Protein AF-A0A382LVB9-F1 (afdb_monomer_lite)

Secondary structure (DSSP, 8-state):
-HHHHHHHHT-SEEEETTGGGG-TT--TT-HHHHHHHHHHHHHHHHHTT-EEEE--PPP---SS-HHHHHHHHHHHHHHSSEEEEEEE-SS-TTEEEEEEEEESSS----EEEEEEEEEEEETTEEEEEEEEEEEEE---HHHHHHTT-HHHHHHHHHHHHHHHHHHHSS-EEHHHHHHHHHHTT--HHHHHHHHHHTT-EEEE-STTSPEEEEPPP-------------------------TTHHHHHHHHHHHHH-TT---HHHHHHHHT--GGG------S--

Structure (mmCIF, N/CA/C/O backbone):
data_AF-A0A382LVB9-F1
#
_entry.id   AF-A0A382LVB9-F1
#
loop_
_atom_site.group_PDB
_atom_site.id
_atom_site.type_symbol
_atom_site.label_atom_id
_atom_site.label_alt_id
_atom_site.label_comp_id
_atom_site.label_asym_id
_atom_site.label_entity_id
_atom_site.label_seq_id
_atom_site.pdbx_PDB_ins_code
_atom_site.Cartn_x
_atom_site.Cartn_y
_atom_site.Cartn_z
_atom_site.occupancy
_atom_site.B_iso_or_equiv
_atom_site.auth_seq_id
_atom_site.auth_comp_id
_atom_site.auth_asym_id
_atom_site.auth_atom_id
_atom_site.pdbx_PDB_model_num
ATOM 1 N N . GLN A 1 1 ? -26.925 -4.183 18.652 1.00 52.56 1 GLN A N 1
ATOM 2 C CA . GLN A 1 1 ? -25.989 -5.250 19.057 1.00 52.56 1 GLN A CA 1
ATOM 3 C C . GLN A 1 1 ? -24.538 -4.879 18.773 1.00 52.56 1 GLN A C 1
ATOM 5 O O . GLN A 1 1 ? -23.973 -4.237 19.644 1.00 52.56 1 GLN A O 1
ATOM 10 N N . ASP A 1 2 ? -23.929 -5.151 17.614 1.00 59.34 2 ASP A N 1
ATOM 11 C CA . ASP A 1 2 ? -22.460 -4.970 17.467 1.00 59.34 2 ASP A CA 1
ATOM 12 C C . ASP A 1 2 ? -21.977 -3.519 17.675 1.00 59.34 2 ASP A C 1
ATOM 14 O O . ASP A 1 2 ? -20.983 -3.271 18.355 1.00 59.34 2 ASP A O 1
ATOM 18 N N . LEU A 1 3 ? -22.745 -2.535 17.187 1.00 57.50 3 LEU A N 1
ATOM 19 C CA . LEU A 1 3 ? -22.480 -1.105 17.421 1.00 57.50 3 LEU A CA 1
ATOM 20 C C . LEU A 1 3 ? -22.631 -0.666 18.891 1.00 57.50 3 LEU A C 1
ATOM 22 O O . LEU A 1 3 ? -22.093 0.369 19.276 1.00 57.50 3 LEU A O 1
ATOM 26 N N . GLU A 1 4 ? -23.365 -1.420 19.709 1.00 58.66 4 GLU A N 1
ATOM 27 C CA . GLU A 1 4 ? -23.475 -1.168 21.153 1.00 58.66 4 GLU A CA 1
ATOM 28 C C . GLU A 1 4 ? -22.288 -1.795 21.890 1.00 58.66 4 GLU A C 1
ATOM 30 O O . GLU A 1 4 ? -21.703 -1.143 22.749 1.00 58.66 4 GLU A O 1
ATOM 35 N N . LEU A 1 5 ? -21.838 -2.981 21.463 1.00 64.12 5 LEU A N 1
ATOM 36 C CA . LEU A 1 5 ? -20.620 -3.620 21.973 1.00 64.12 5 LEU A CA 1
ATOM 37 C C . LEU A 1 5 ? -19.386 -2.710 21.813 1.00 64.12 5 LEU A C 1
ATOM 39 O O . LEU A 1 5 ? -18.567 -2.582 22.725 1.00 64.12 5 LEU A O 1
ATOM 43 N N . LEU A 1 6 ? -19.278 -2.015 20.675 1.00 64.81 6 LEU A N 1
ATOM 44 C CA . LEU A 1 6 ? -18.205 -1.047 20.416 1.00 64.81 6 LEU A CA 1
ATOM 45 C C . LEU A 1 6 ? -18.239 0.175 21.351 1.00 64.81 6 LEU A C 1
ATOM 47 O O . LEU A 1 6 ? -17.178 0.719 21.662 1.00 64.81 6 LEU A O 1
ATOM 51 N N . ARG A 1 7 ? -19.419 0.600 21.833 1.00 65.44 7 ARG A N 1
ATOM 52 C CA . ARG A 1 7 ? -19.529 1.727 22.779 1.00 65.44 7 ARG A CA 1
ATOM 53 C C . ARG A 1 7 ? -18.930 1.394 24.137 1.00 65.44 7 ARG A C 1
ATOM 55 O O . ARG A 1 7 ? -18.168 2.199 24.669 1.00 65.44 7 ARG A O 1
ATOM 62 N N . ASP A 1 8 ? -19.216 0.204 24.650 1.00 72.19 8 ASP A N 1
ATOM 63 C CA . ASP A 1 8 ? -18.688 -0.250 25.940 1.00 72.19 8 ASP A CA 1
ATOM 64 C C . ASP A 1 8 ? -17.184 -0.570 25.860 1.00 72.19 8 ASP A C 1
ATOM 66 O O . ASP A 1 8 ? -16.455 -0.396 26.836 1.00 72.19 8 ASP A O 1
ATOM 70 N N . THR A 1 9 ? -16.699 -0.954 24.673 1.00 76.25 9 THR A N 1
ATOM 71 C CA . THR A 1 9 ? -15.283 -1.276 24.416 1.00 76.25 9 THR A CA 1
ATOM 72 C C . THR A 1 9 ? -14.363 -0.043 24.438 1.00 76.25 9 THR A C 1
ATOM 74 O O . THR A 1 9 ? -13.168 -0.187 24.688 1.00 76.25 9 THR A O 1
ATOM 77 N N . LYS A 1 10 ? -14.883 1.173 24.187 1.00 79.56 10 LYS A N 1
ATOM 78 C CA . LYS A 1 10 ? -14.094 2.426 24.069 1.00 79.56 10 LYS A CA 1
ATOM 79 C C . LYS A 1 10 ? -12.892 2.321 23.107 1.00 79.56 10 LYS A C 1
ATOM 81 O O . LYS A 1 10 ? -11.824 2.870 23.371 1.00 79.56 10 LYS A O 1
ATOM 86 N N . ALA A 1 11 ? -13.054 1.592 22.003 1.00 84.88 11 ALA A N 1
ATOM 87 C CA . ALA A 1 11 ? -11.978 1.358 21.043 1.00 84.88 11 ALA A CA 1
ATOM 88 C C . ALA A 1 11 ? -11.561 2.652 20.317 1.00 84.88 11 ALA A C 1
ATOM 90 O O . ALA A 1 11 ? -12.410 3.395 19.832 1.00 84.88 11 ALA A O 1
ATOM 91 N N . SER A 1 12 ? -10.251 2.890 20.194 1.00 90.38 12 SER A N 1
ATOM 92 C CA . SER A 1 12 ? -9.688 4.028 19.439 1.00 90.38 12 SER A CA 1
ATOM 93 C C . SER A 1 12 ? -9.298 3.675 17.996 1.00 90.38 12 SER A C 1
ATOM 95 O O . SER A 1 12 ? -9.011 4.570 17.200 1.00 90.38 12 SER A O 1
ATOM 97 N N . LEU A 1 13 ? -9.303 2.385 17.643 1.00 92.06 13 LEU A N 1
ATOM 98 C CA . LEU A 1 13 ? -8.989 1.868 16.311 1.00 92.06 13 LEU A CA 1
ATOM 99 C C . LEU A 1 13 ? -9.904 0.684 15.962 1.00 92.06 13 LEU A C 1
ATOM 101 O O . LEU A 1 13 ? -10.032 -0.253 16.748 1.00 92.06 13 LEU A O 1
ATOM 105 N N . LEU A 1 14 ? -10.466 0.703 14.754 1.00 90.12 14 LEU A N 1
ATOM 106 C CA . LEU A 1 14 ? -11.127 -0.426 14.103 1.00 90.12 14 LEU A CA 1
ATOM 107 C C . LEU A 1 14 ? -10.324 -0.832 12.862 1.00 90.12 14 LEU A C 1
ATOM 109 O O . LEU A 1 14 ? -10.079 -0.007 11.980 1.00 90.12 14 LEU A O 1
ATOM 113 N N . LEU A 1 15 ? -9.951 -2.109 12.790 1.00 90.88 15 LEU A N 1
ATOM 114 C CA . LEU A 1 15 ? -9.295 -2.724 11.636 1.00 90.88 15 LEU A CA 1
ATOM 115 C C . LEU A 1 15 ? -10.304 -3.582 10.867 1.00 90.88 15 LEU A C 1
ATOM 117 O O . LEU A 1 15 ? -11.005 -4.395 11.467 1.00 90.88 15 LEU A O 1
ATOM 121 N N . VAL A 1 16 ? -10.365 -3.409 9.546 1.00 85.38 16 VAL A N 1
ATOM 122 C CA . VAL A 1 16 ? -11.189 -4.226 8.641 1.00 85.38 16 VAL A CA 1
ATOM 123 C C . VAL A 1 16 ? -10.276 -4.867 7.601 1.00 85.38 16 VAL A C 1
ATOM 125 O O . VAL A 1 16 ? -9.790 -4.178 6.702 1.00 85.38 16 VAL A O 1
ATOM 128 N N . ASP A 1 17 ? -10.037 -6.173 7.725 1.00 83.50 17 ASP A N 1
ATOM 129 C CA . ASP A 1 17 ? -9.108 -6.917 6.870 1.00 83.50 17 ASP A CA 1
ATOM 130 C C . ASP A 1 17 ? -9.697 -8.272 6.414 1.00 83.50 17 ASP A C 1
ATOM 132 O O . ASP A 1 17 ? -10.015 -9.102 7.270 1.00 83.50 17 ASP A O 1
ATOM 136 N N . PRO A 1 18 ? -9.866 -8.522 5.098 1.00 76.56 18 PRO A N 1
ATOM 137 C CA . PRO A 1 18 ? -9.834 -7.555 4.003 1.00 76.56 18 PRO A CA 1
ATOM 138 C C . PRO A 1 18 ? -11.209 -6.891 3.824 1.00 76.56 18 PRO A C 1
ATOM 140 O O . PRO A 1 18 ? -12.250 -7.549 3.840 1.00 76.56 18 PRO A O 1
ATOM 143 N N . LEU A 1 19 ? -11.233 -5.585 3.550 1.00 77.31 19 LEU A N 1
ATOM 144 C CA . LEU A 1 19 ? -12.445 -4.811 3.248 1.00 77.31 19 LEU A CA 1
ATOM 145 C C . LEU A 1 19 ? -13.288 -5.443 2.128 1.00 77.31 19 LEU A C 1
ATOM 147 O O . LEU A 1 19 ? -14.518 -5.403 2.166 1.00 77.31 19 LEU A O 1
ATOM 151 N N . THR A 1 20 ? -12.623 -6.056 1.147 1.00 69.75 20 THR A N 1
ATOM 152 C CA . THR A 1 20 ? -13.255 -6.694 -0.012 1.00 69.75 20 THR A CA 1
ATOM 153 C C . THR A 1 20 ? -14.139 -7.887 0.351 1.00 69.75 20 THR A C 1
ATOM 155 O O . THR A 1 20 ? -15.110 -8.137 -0.362 1.00 69.75 20 THR A O 1
ATOM 158 N N . ALA A 1 21 ? -13.892 -8.569 1.478 1.00 70.88 21 ALA A N 1
ATOM 159 C CA . ALA A 1 21 ? -14.750 -9.658 1.957 1.00 70.88 21 ALA A CA 1
ATOM 160 C C . ALA A 1 21 ? -16.161 -9.183 2.358 1.00 70.88 21 ALA A C 1
ATOM 162 O O . ALA A 1 21 ? -17.097 -9.980 2.384 1.00 70.88 21 ALA A O 1
ATOM 163 N N . TYR A 1 22 ? -16.330 -7.885 2.630 1.00 74.44 22 TYR A N 1
ATOM 164 C CA . TYR A 1 22 ? -17.568 -7.296 3.145 1.00 74.44 22 TYR A CA 1
ATOM 165 C C . TYR A 1 22 ? -18.356 -6.496 2.096 1.00 74.44 22 TYR A C 1
ATOM 167 O O . TYR A 1 22 ? -19.407 -5.945 2.416 1.00 74.44 22 TYR A O 1
ATOM 175 N N . LEU A 1 23 ? -17.896 -6.446 0.838 1.00 67.88 23 LEU A N 1
ATOM 176 C CA . LEU A 1 23 ? -18.522 -5.633 -0.217 1.00 67.88 23 LEU A CA 1
ATOM 177 C C . LEU A 1 23 ? -19.890 -6.144 -0.696 1.00 67.88 23 LEU A C 1
ATOM 179 O O . LEU A 1 23 ? -20.588 -5.415 -1.389 1.00 67.88 23 LEU A O 1
ATOM 183 N N . GLY A 1 24 ? -20.300 -7.374 -0.369 1.00 59.94 24 GLY A N 1
ATOM 184 C CA . GLY A 1 24 ? -21.688 -7.827 -0.562 1.00 59.94 24 GLY A CA 1
ATOM 185 C C . GLY A 1 24 ? -22.240 -7.753 -1.998 1.00 59.94 24 GLY A C 1
ATOM 186 O O . GLY A 1 24 ? -23.449 -7.637 -2.173 1.00 59.94 24 GLY A O 1
ATOM 187 N N . GLY A 1 25 ? -21.377 -7.795 -3.021 1.00 59.97 25 GLY A N 1
ATOM 188 C CA . GLY A 1 25 ? -21.766 -7.647 -4.433 1.00 59.97 25 GLY A CA 1
ATOM 189 C C . GLY A 1 25 ? -21.766 -6.207 -4.968 1.00 59.97 25 GLY A C 1
ATOM 190 O O . GLY A 1 25 ? -22.201 -5.988 -6.097 1.00 59.97 25 GLY A O 1
ATOM 191 N N . ILE A 1 26 ? -21.275 -5.234 -4.194 1.00 62.84 26 ILE A N 1
ATOM 192 C CA . ILE A 1 26 ? -21.044 -3.856 -4.648 1.00 62.84 26 ILE A CA 1
ATOM 193 C C . ILE A 1 26 ? -19.983 -3.815 -5.752 1.00 62.84 26 ILE A C 1
ATOM 195 O O . ILE A 1 26 ? -18.928 -4.442 -5.658 1.00 62.84 26 ILE A O 1
ATOM 199 N N . ASP A 1 27 ? -20.254 -3.012 -6.780 1.00 61.53 27 ASP A N 1
ATOM 200 C CA . ASP A 1 27 ? -19.317 -2.717 -7.855 1.00 61.53 27 ASP A CA 1
ATOM 201 C C . ASP A 1 27 ? -18.234 -1.741 -7.365 1.00 61.53 27 ASP A C 1
ATOM 203 O O . ASP A 1 27 ? -18.455 -0.533 -7.243 1.00 61.53 27 ASP A O 1
ATOM 207 N N . SER A 1 28 ? -17.037 -2.271 -7.104 1.00 58.12 28 SER A N 1
ATOM 208 C CA . SER A 1 28 ? -15.859 -1.515 -6.660 1.00 58.12 28 SER A CA 1
ATOM 209 C C . SER A 1 28 ? -15.425 -0.401 -7.620 1.00 58.12 28 SER A C 1
ATOM 211 O O . SER A 1 28 ? -14.713 0.512 -7.207 1.00 58.12 28 SER A O 1
ATOM 213 N N . HIS A 1 29 ? -15.859 -0.436 -8.884 1.00 60.03 29 HIS A N 1
ATOM 214 C CA . HIS A 1 29 ? -15.534 0.581 -9.885 1.00 60.03 29 HIS A CA 1
ATOM 215 C C . HIS A 1 29 ? -16.511 1.771 -9.855 1.00 60.03 29 HIS A C 1
ATOM 217 O O . HIS A 1 29 ? -16.240 2.817 -10.452 1.00 60.03 29 HIS A O 1
ATOM 223 N N . LYS A 1 30 ? -17.643 1.663 -9.143 1.00 65.19 30 LYS A N 1
ATOM 224 C CA . LYS A 1 30 ? -18.634 2.739 -9.024 1.00 65.19 30 LYS A CA 1
ATOM 225 C C . LYS A 1 30 ? -18.383 3.597 -7.787 1.00 65.19 30 LYS A C 1
ATOM 227 O O . LYS A 1 30 ? -18.740 3.250 -6.665 1.00 65.19 30 LYS A O 1
ATOM 232 N N . ASN A 1 31 ? -17.864 4.804 -8.024 1.00 67.44 31 ASN A N 1
ATOM 233 C CA . ASN A 1 31 ? -17.644 5.842 -7.005 1.00 67.44 31 ASN A CA 1
ATOM 234 C C . ASN A 1 31 ? -18.851 6.097 -6.080 1.00 67.44 31 ASN A C 1
ATOM 236 O O . ASN A 1 31 ? -18.660 6.436 -4.915 1.00 67.44 31 ASN A O 1
ATOM 240 N N . ALA A 1 32 ? -20.082 5.992 -6.593 1.00 72.75 32 ALA A N 1
ATOM 241 C CA . ALA A 1 32 ? -21.296 6.186 -5.799 1.00 72.75 32 ALA A CA 1
ATOM 242 C C . ALA A 1 32 ? -21.507 5.039 -4.799 1.00 72.75 32 ALA A C 1
ATOM 244 O O . ALA A 1 32 ? -21.672 5.294 -3.607 1.00 72.75 32 ALA A O 1
ATOM 245 N N . ASP A 1 33 ? -21.423 3.795 -5.269 1.00 75.25 33 ASP A N 1
ATOM 246 C CA . ASP A 1 33 ? -21.688 2.593 -4.478 1.00 75.25 33 ASP A CA 1
ATOM 247 C C . ASP A 1 33 ? -20.607 2.401 -3.400 1.00 75.25 33 ASP A C 1
ATOM 249 O O . ASP A 1 33 ? -20.919 2.154 -2.236 1.00 75.25 33 ASP A O 1
ATOM 253 N N . VAL A 1 34 ? -19.336 2.645 -3.743 1.00 76.19 34 VAL A N 1
ATOM 254 C CA . VAL A 1 34 ? -18.218 2.631 -2.781 1.00 76.19 34 VAL A CA 1
ATOM 255 C C . VAL A 1 34 ? -18.360 3.724 -1.716 1.00 76.19 34 VAL A C 1
ATOM 257 O O . VAL A 1 34 ? -18.092 3.481 -0.540 1.00 76.19 34 VAL A O 1
ATOM 260 N N . ARG A 1 35 ? -18.832 4.927 -2.076 1.00 79.75 35 ARG A N 1
ATOM 261 C CA . ARG A 1 35 ? -19.125 5.976 -1.081 1.00 79.75 35 ARG A CA 1
ATOM 262 C C . ARG A 1 35 ? -20.306 5.606 -0.190 1.00 79.75 35 ARG A C 1
ATOM 264 O O . ARG A 1 35 ? -20.227 5.849 1.009 1.00 79.75 35 ARG A O 1
ATOM 271 N N . ALA A 1 36 ? -21.362 5.011 -0.742 1.00 84.19 36 ALA A N 1
ATOM 272 C CA . ALA A 1 36 ? -22.504 4.535 0.036 1.00 84.19 36 ALA A CA 1
ATOM 273 C C . ALA A 1 36 ? -22.094 3.433 1.031 1.00 84.19 36 ALA A C 1
ATOM 275 O O . ALA A 1 36 ? -22.538 3.449 2.175 1.00 84.19 36 ALA A O 1
ATOM 276 N N . PHE A 1 37 ? -21.189 2.538 0.628 1.00 84.62 37 PHE A N 1
ATOM 277 C CA . PHE A 1 37 ? -20.611 1.502 1.486 1.00 84.62 37 PHE A CA 1
ATOM 278 C C . PHE A 1 37 ? -19.736 2.061 2.617 1.00 84.62 37 PHE A C 1
ATOM 280 O O . PHE A 1 37 ? -19.837 1.624 3.761 1.00 84.62 37 PHE A O 1
ATOM 287 N N . LEU A 1 38 ? -18.886 3.049 2.318 1.00 85.94 38 LEU A N 1
ATOM 288 C CA . LEU A 1 38 ? -17.966 3.636 3.298 1.00 85.94 38 LEU A CA 1
ATOM 289 C C . LEU A 1 38 ? -18.614 4.698 4.203 1.00 85.94 38 LEU A C 1
ATOM 291 O O . LEU A 1 38 ? -18.078 4.984 5.275 1.00 85.94 38 LEU A O 1
ATOM 295 N N . ALA A 1 39 ? -19.749 5.287 3.814 1.00 88.31 39 ALA A N 1
ATOM 296 C CA . ALA A 1 39 ? -20.405 6.343 4.587 1.00 88.31 39 ALA A CA 1
ATOM 297 C C . ALA A 1 39 ? -20.788 5.909 6.023 1.00 88.31 39 ALA A C 1
ATOM 299 O O . ALA A 1 39 ? -20.405 6.627 6.950 1.00 88.31 39 ALA A O 1
ATOM 300 N N . PRO A 1 40 ? -21.409 4.733 6.269 1.00 88.44 40 PRO A N 1
ATOM 301 C CA . PRO A 1 40 ? -21.665 4.242 7.627 1.00 88.44 40 PRO A CA 1
ATOM 302 C C . PRO A 1 40 ? -20.399 4.095 8.484 1.00 88.44 40 PRO A C 1
ATOM 304 O O . PRO A 1 40 ? -20.417 4.441 9.665 1.00 88.44 40 PRO A O 1
ATOM 307 N N . LEU A 1 41 ? -19.284 3.637 7.897 1.00 88.06 41 LEU A N 1
ATOM 308 C CA . LEU A 1 41 ? -17.997 3.528 8.596 1.00 88.06 41 LEU A CA 1
ATOM 309 C C . LEU A 1 41 ? -17.420 4.911 8.933 1.00 88.06 41 LEU A C 1
ATOM 311 O O . LEU A 1 41 ? -16.898 5.112 10.027 1.00 88.06 41 LEU A O 1
ATOM 315 N N . SER A 1 42 ? -17.556 5.884 8.027 1.00 89.06 42 SER A N 1
ATOM 316 C CA . SER A 1 42 ? -17.120 7.265 8.260 1.00 89.06 42 SER A CA 1
ATOM 317 C C . SER A 1 42 ? -17.969 7.983 9.314 1.00 89.06 42 SER A C 1
ATOM 319 O O . SER A 1 42 ? -17.432 8.749 10.117 1.00 89.06 42 SER A O 1
ATOM 321 N N . GLU A 1 43 ? -19.278 7.725 9.356 1.00 89.75 43 GLU A N 1
ATOM 322 C CA . GLU A 1 43 ? -20.154 8.205 10.427 1.00 89.75 43 GLU A CA 1
ATOM 323 C C . GLU A 1 43 ? -19.816 7.567 11.777 1.00 89.75 43 GLU A C 1
ATOM 325 O O . GLU A 1 43 ? -19.821 8.261 12.793 1.00 89.75 43 GLU A O 1
ATOM 330 N N . LEU A 1 44 ? -19.520 6.263 11.802 1.00 87.19 44 LEU A N 1
ATOM 331 C CA . LEU A 1 44 ? -19.115 5.555 13.016 1.00 87.19 44 LEU A CA 1
ATOM 332 C C . LEU A 1 44 ? -17.797 6.113 13.565 1.00 87.19 44 LEU A C 1
ATOM 334 O O . LEU A 1 44 ? -17.734 6.453 14.744 1.00 87.19 44 LEU A O 1
ATOM 338 N N . ALA A 1 45 ? -16.788 6.276 12.703 1.00 89.56 45 ALA A N 1
ATOM 339 C CA . ALA A 1 45 ? -15.498 6.876 13.041 1.00 89.56 45 ALA A CA 1
ATOM 340 C C . ALA A 1 45 ? -15.657 8.254 13.706 1.00 89.56 45 ALA A C 1
ATOM 342 O O . ALA A 1 45 ? -15.076 8.511 14.757 1.00 89.56 45 ALA A O 1
ATOM 343 N N . GLN A 1 46 ? -16.503 9.117 13.130 1.00 89.75 46 GLN A N 1
ATOM 344 C CA . GLN A 1 46 ? -16.788 10.451 13.671 1.00 89.75 46 GLN A CA 1
ATOM 345 C C . GLN A 1 46 ? -17.546 10.406 15.003 1.00 89.75 46 GLN A C 1
ATOM 347 O O . GLN A 1 46 ? -17.188 11.123 15.928 1.00 89.75 46 GLN A O 1
ATOM 352 N N . LYS A 1 47 ? -18.583 9.564 15.123 1.00 88.44 47 LYS A N 1
ATOM 353 C CA . LYS A 1 47 ? -19.410 9.458 16.343 1.00 88.44 47 LYS A CA 1
ATOM 354 C C . LYS A 1 47 ? -18.670 8.833 17.530 1.00 88.44 47 LYS A C 1
ATOM 356 O O . LYS A 1 47 ? -19.110 9.019 18.660 1.00 88.44 47 LYS A O 1
ATOM 361 N N . MET A 1 48 ? -17.609 8.070 17.268 1.00 87.31 48 MET A N 1
ATOM 362 C CA . MET A 1 48 ? -16.829 7.334 18.269 1.00 87.31 48 MET A CA 1
ATOM 363 C C . MET A 1 48 ? -15.415 7.896 18.482 1.00 87.31 48 MET A C 1
ATOM 365 O O . MET A 1 48 ? -14.665 7.314 19.257 1.00 87.31 48 MET A O 1
ATOM 369 N N . GLU A 1 49 ? -15.040 8.979 17.787 1.00 90.19 49 GLU A N 1
ATOM 370 C CA . GLU A 1 49 ? -13.677 9.551 17.785 1.00 90.19 49 GLU A CA 1
ATOM 371 C C . GLU A 1 49 ? -12.581 8.495 17.507 1.00 90.19 49 GLU A C 1
ATOM 373 O O . GLU A 1 49 ? -11.497 8.498 18.087 1.00 90.19 49 GLU A O 1
ATOM 378 N N . MET A 1 50 ? -12.885 7.565 16.595 1.00 90.12 50 MET A N 1
ATOM 379 C CA . MET A 1 50 ? -12.119 6.342 16.344 1.00 90.12 50 MET A CA 1
ATOM 380 C C . MET A 1 50 ? -11.499 6.342 14.942 1.00 90.12 50 MET A C 1
ATOM 382 O O . MET A 1 50 ? -12.161 6.669 13.954 1.00 90.12 50 MET A O 1
ATOM 386 N N . ALA A 1 51 ? -10.248 5.893 14.830 1.00 92.88 51 ALA A N 1
ATOM 387 C CA . ALA A 1 51 ? -9.635 5.605 13.537 1.00 92.88 51 ALA A CA 1
ATOM 388 C C . ALA A 1 51 ? -10.235 4.326 12.927 1.00 92.88 51 ALA A C 1
ATOM 390 O O . ALA A 1 51 ? -10.369 3.312 13.606 1.00 92.88 51 ALA A O 1
ATOM 391 N N . VAL A 1 52 ? -10.558 4.347 11.632 1.00 92.12 52 VAL A N 1
ATOM 392 C CA . VAL A 1 52 ? -10.960 3.148 10.878 1.00 92.12 52 VAL A CA 1
ATOM 393 C C . VAL A 1 52 ? -9.927 2.913 9.786 1.00 92.12 52 VAL A C 1
ATOM 395 O O . VAL A 1 52 ? -9.725 3.774 8.928 1.00 92.12 52 VAL A O 1
ATOM 398 N N . VAL A 1 53 ? -9.266 1.760 9.834 1.00 92.69 53 VAL A N 1
ATOM 399 C CA . VAL A 1 53 ? -8.233 1.349 8.881 1.00 92.69 53 VAL A CA 1
ATOM 400 C C . VAL A 1 53 ? -8.717 0.104 8.152 1.00 92.69 53 VAL A C 1
ATOM 402 O O . VAL A 1 53 ? -9.039 -0.912 8.764 1.00 92.69 53 VAL A O 1
ATOM 405 N N . CYS A 1 54 ? -8.768 0.196 6.827 1.00 87.50 54 CYS A N 1
ATOM 406 C CA . CYS A 1 54 ? -9.242 -0.872 5.961 1.00 87.50 54 CYS A CA 1
ATOM 407 C C . CYS A 1 54 ? -8.081 -1.412 5.127 1.00 87.50 54 CYS A C 1
ATOM 409 O O . CYS A 1 54 ? -7.452 -0.655 4.386 1.00 87.50 54 CYS A O 1
ATOM 411 N N . VAL A 1 55 ? -7.831 -2.715 5.206 1.00 84.31 55 VAL A N 1
ATOM 412 C CA . VAL A 1 55 ? -6.889 -3.412 4.328 1.00 84.31 55 VAL A CA 1
ATOM 413 C C . VAL A 1 55 ? -7.648 -3.859 3.083 1.00 84.31 55 VAL A C 1
ATOM 415 O O . VAL A 1 55 ? -8.742 -4.409 3.177 1.00 84.31 55 VAL A O 1
ATOM 418 N N . SER A 1 56 ? -7.095 -3.615 1.898 1.00 75.44 56 SER A N 1
ATOM 419 C CA . SER A 1 56 ? -7.661 -4.104 0.640 1.00 75.44 56 SER A CA 1
ATOM 420 C C . SER A 1 56 ? -6.555 -4.702 -0.205 1.00 75.44 56 SER A C 1
ATOM 422 O O . SER A 1 56 ? -5.534 -4.059 -0.446 1.00 75.44 56 SER A O 1
ATOM 424 N N . HIS A 1 57 ? -6.770 -5.914 -0.705 1.00 68.94 57 HIS A N 1
ATOM 425 C CA . HIS A 1 57 ? -5.919 -6.455 -1.755 1.00 68.94 57 HIS A CA 1
ATOM 426 C C . HIS A 1 57 ? -6.185 -5.703 -3.064 1.00 68.94 57 HIS A C 1
ATOM 428 O O . HIS A 1 57 ? -7.328 -5.355 -3.369 1.00 68.94 57 HIS A O 1
ATOM 434 N N . LEU A 1 58 ? -5.132 -5.468 -3.845 1.00 57.41 58 LEU A N 1
ATOM 435 C CA . LEU A 1 58 ? -5.261 -5.014 -5.226 1.00 57.41 58 LEU A CA 1
ATOM 436 C C . LEU A 1 58 ? -5.596 -6.226 -6.103 1.00 57.41 58 LEU A C 1
ATOM 438 O O . LEU A 1 58 ? -4.978 -7.285 -5.969 1.00 57.41 58 LEU A O 1
ATOM 442 N N . ASN A 1 59 ? -6.578 -6.088 -6.995 1.00 47.28 59 ASN A N 1
ATOM 443 C CA . ASN A 1 59 ? -7.042 -7.206 -7.816 1.00 47.28 59 ASN A CA 1
ATOM 444 C C . ASN A 1 59 ? -5.926 -7.737 -8.735 1.00 47.28 59 ASN A C 1
ATOM 446 O O . ASN A 1 59 ? -5.339 -6.994 -9.524 1.00 47.28 59 ASN A O 1
ATOM 450 N N . LYS A 1 60 ? -5.689 -9.054 -8.685 1.00 40.12 60 LYS A N 1
ATOM 451 C CA . LYS A 1 60 ? -4.880 -9.783 -9.672 1.00 40.12 60 LYS A CA 1
ATOM 452 C C . LYS A 1 60 ? -5.693 -10.012 -10.951 1.00 40.12 60 LYS A C 1
ATOM 454 O O . LYS A 1 60 ? -6.198 -11.107 -11.175 1.00 40.12 60 LYS A O 1
ATOM 459 N N . SER A 1 61 ? -5.837 -8.983 -11.781 1.00 34.97 61 SER A N 1
ATOM 460 C CA . SER A 1 61 ? -6.247 -9.158 -13.178 1.00 34.97 61 SER A CA 1
ATOM 461 C C . SER A 1 61 ? -5.006 -9.385 -14.039 1.00 34.97 61 SER A C 1
ATOM 463 O O . SER A 1 61 ? -4.183 -8.479 -14.159 1.00 34.97 61 SER A O 1
ATOM 465 N N . SER A 1 62 ? -4.888 -10.573 -14.631 1.00 34.03 62 SER A N 1
ATOM 466 C CA . SER A 1 62 ? -3.920 -10.867 -15.692 1.00 34.03 62 SER A CA 1
ATOM 467 C C . SER A 1 62 ? -4.218 -9.990 -16.910 1.00 34.03 62 SER A C 1
ATOM 469 O O . SER A 1 62 ? -5.333 -10.059 -17.439 1.00 34.03 62 SER A O 1
ATOM 471 N N . GLY A 1 63 ? -3.265 -9.163 -17.345 1.00 37.91 63 GLY A N 1
ATOM 472 C CA . GLY A 1 63 ? -3.466 -8.240 -18.466 1.00 37.91 63 GLY A CA 1
ATOM 473 C C . GLY A 1 63 ? -2.904 -6.824 -18.279 1.00 37.91 63 GLY A C 1
ATOM 474 O O . GLY A 1 63 ? -2.831 -6.276 -17.183 1.00 37.91 63 GLY A O 1
ATOM 475 N N . ASN A 1 64 ? -2.554 -6.228 -19.421 1.00 35.03 64 ASN A N 1
ATOM 476 C CA . ASN A 1 64 ? -1.639 -5.098 -19.651 1.00 35.03 64 ASN A CA 1
ATOM 477 C C . ASN A 1 64 ? -1.978 -3.708 -19.052 1.00 35.03 64 ASN A C 1
ATOM 479 O O . ASN A 1 64 ? -1.439 -2.708 -19.523 1.00 35.03 64 ASN A O 1
ATOM 483 N N . GLU A 1 65 ? -2.850 -3.589 -18.048 1.00 42.53 65 GLU A N 1
ATOM 484 C CA . GLU A 1 65 ? -3.257 -2.285 -17.504 1.00 42.53 65 GLU A CA 1
ATOM 485 C C . GLU A 1 65 ? -3.057 -2.182 -15.985 1.00 42.53 65 GLU A C 1
ATOM 487 O O . GLU A 1 65 ? -3.973 -2.378 -15.184 1.00 42.53 65 GLU A O 1
ATOM 492 N N . ALA A 1 66 ? -1.864 -1.734 -15.575 1.00 42.25 66 ALA A N 1
ATOM 493 C CA . ALA A 1 66 ? -1.634 -1.221 -14.220 1.00 42.25 66 ALA A CA 1
ATOM 494 C C . ALA A 1 66 ? -2.635 -0.101 -13.853 1.00 42.25 66 ALA A C 1
ATOM 496 O O . ALA A 1 66 ? -3.109 -0.026 -12.717 1.00 42.25 66 ALA A O 1
ATOM 497 N N . VAL A 1 67 ? -3.050 0.686 -14.854 1.00 34.44 67 VAL A N 1
ATOM 498 C CA . VAL A 1 67 ? -4.111 1.699 -14.764 1.00 34.44 67 VAL A CA 1
ATOM 499 C C . VAL A 1 67 ? -5.464 1.095 -14.352 1.00 34.44 67 VAL A C 1
ATOM 501 O O . VAL A 1 67 ? -6.196 1.740 -13.605 1.00 34.44 67 VAL A O 1
ATOM 504 N N . LEU A 1 68 ? -5.798 -0.149 -14.731 1.00 31.94 68 LEU A N 1
ATOM 505 C CA . LEU A 1 68 ? -7.044 -0.811 -14.308 1.00 31.94 68 LEU A CA 1
ATOM 506 C C . LEU A 1 68 ? -7.013 -1.277 -12.843 1.00 31.94 68 LEU A C 1
ATOM 508 O O . LEU A 1 68 ? -8.040 -1.190 -12.164 1.00 31.94 68 LEU A O 1
ATOM 512 N N . ARG A 1 69 ? -5.851 -1.693 -12.314 1.00 50.38 69 ARG A N 1
ATOM 513 C CA . ARG A 1 69 ? -5.692 -1.990 -10.871 1.00 50.38 69 ARG A CA 1
ATOM 514 C C . ARG A 1 69 ? -5.897 -0.742 -10.016 1.00 50.38 69 ARG A C 1
ATOM 516 O O . ARG A 1 69 ? -6.579 -0.797 -8.989 1.00 50.38 69 ARG A O 1
ATOM 523 N N . ILE A 1 70 ? -5.366 0.390 -10.479 1.00 44.94 70 ILE A N 1
ATOM 524 C CA . ILE A 1 70 ? -5.653 1.703 -9.897 1.00 44.94 70 ILE A CA 1
ATOM 525 C C . ILE A 1 70 ? -7.147 2.014 -10.071 1.00 44.94 70 ILE A C 1
ATOM 527 O O . ILE A 1 70 ? -7.797 2.343 -9.090 1.00 44.94 70 ILE A O 1
ATOM 531 N N . SER A 1 71 ? -7.734 1.815 -11.256 1.00 39.38 71 SER A N 1
ATOM 532 C CA . SER A 1 71 ? -9.147 2.112 -11.559 1.00 39.38 71 SER A CA 1
ATOM 533 C C . SER A 1 71 ? -10.161 1.395 -10.657 1.00 39.38 71 SER A C 1
ATOM 535 O O . SER A 1 71 ? -11.084 2.035 -10.157 1.00 39.38 71 SER A O 1
ATOM 537 N N . GLY A 1 72 ? -9.966 0.105 -10.356 1.00 48.84 72 GLY A N 1
ATOM 538 C CA . GLY A 1 72 ? -10.798 -0.621 -9.378 1.00 48.84 72 GLY A CA 1
ATOM 539 C C . GLY A 1 72 ? -10.624 -0.167 -7.925 1.00 48.84 72 GLY A C 1
ATOM 540 O O . GLY A 1 72 ? -11.481 -0.434 -7.087 1.00 48.84 72 GLY A O 1
ATOM 541 N N . SER A 1 73 ? -9.541 0.555 -7.638 1.00 56.41 73 SER A N 1
ATOM 542 C CA . SER A 1 73 ? -9.202 1.077 -6.311 1.00 56.41 73 SER A CA 1
ATOM 543 C C . SER A 1 73 ? -9.470 2.586 -6.185 1.00 56.41 73 SER A C 1
ATOM 545 O O . SER A 1 73 ? -9.597 3.095 -5.070 1.00 56.41 73 SER A O 1
ATOM 547 N N . MET A 1 74 ? -9.606 3.314 -7.304 1.00 64.69 74 MET A N 1
ATOM 548 C CA . MET A 1 74 ? -9.778 4.772 -7.354 1.00 64.69 74 MET A CA 1
ATOM 549 C C . MET A 1 74 ? -10.987 5.228 -6.545 1.00 64.69 74 MET A C 1
ATOM 551 O O . MET A 1 74 ? -10.912 6.255 -5.877 1.00 64.69 74 MET A O 1
ATOM 555 N N . ALA A 1 75 ? -12.078 4.463 -6.557 1.00 67.25 75 ALA A N 1
ATOM 556 C CA . ALA A 1 75 ? -13.275 4.782 -5.791 1.00 67.25 75 ALA A CA 1
ATOM 557 C C . ALA A 1 75 ? -13.025 4.784 -4.273 1.00 67.25 75 ALA A C 1
ATOM 559 O O . ALA A 1 75 ? -13.484 5.688 -3.569 1.00 67.25 75 ALA A O 1
ATOM 560 N N . PHE A 1 76 ? -12.232 3.829 -3.779 1.00 75.06 76 PHE A N 1
ATOM 561 C CA . PHE A 1 76 ? -11.820 3.762 -2.376 1.00 75.06 76 PHE A CA 1
ATOM 562 C C . PHE A 1 76 ? -10.814 4.870 -2.051 1.00 75.06 76 PHE A C 1
ATOM 564 O O . PHE A 1 76 ? -11.043 5.641 -1.120 1.00 75.06 76 PHE A O 1
ATOM 571 N N . VAL A 1 77 ? -9.760 5.029 -2.864 1.00 78.31 77 VAL A N 1
ATOM 572 C CA . VAL A 1 77 ? -8.745 6.091 -2.708 1.00 78.31 77 VAL A CA 1
ATOM 573 C C . VAL A 1 77 ? -9.391 7.484 -2.719 1.00 78.31 77 VAL A C 1
ATOM 575 O O . VAL A 1 77 ? -9.047 8.341 -1.906 1.00 78.31 77 VAL A O 1
ATOM 578 N N . ALA A 1 78 ? -10.387 7.725 -3.573 1.00 73.94 78 ALA A N 1
ATOM 579 C CA . ALA A 1 78 ? -11.131 8.980 -3.616 1.00 73.94 78 ALA A CA 1
ATOM 580 C C . ALA A 1 78 ? -11.949 9.229 -2.337 1.00 73.94 78 ALA A C 1
ATOM 582 O O . ALA A 1 78 ? -12.041 10.380 -1.903 1.00 73.94 78 ALA A O 1
ATOM 583 N N . ALA A 1 79 ? -12.512 8.184 -1.724 1.00 80.50 79 ALA A N 1
ATOM 584 C CA . ALA A 1 79 ? -13.370 8.280 -0.542 1.00 80.50 79 ALA A CA 1
ATOM 585 C C . ALA A 1 79 ? -12.607 8.413 0.794 1.00 80.50 79 ALA A C 1
ATOM 587 O O . ALA A 1 79 ? -13.087 9.102 1.693 1.00 80.50 79 ALA A O 1
ATOM 588 N N . VAL A 1 80 ? -11.431 7.792 0.942 1.00 87.00 80 VAL A N 1
ATOM 589 C CA . VAL A 1 80 ? -10.666 7.801 2.208 1.00 87.00 80 VAL A CA 1
ATOM 590 C C . VAL A 1 80 ? -9.881 9.101 2.447 1.00 87.00 80 VAL A C 1
ATOM 592 O O . VAL A 1 80 ? -9.616 9.872 1.523 1.00 87.00 80 VAL A O 1
ATOM 595 N N . ARG A 1 81 ? -9.486 9.355 3.704 1.00 89.81 81 ARG A N 1
ATOM 596 C CA . ARG A 1 81 ? -8.643 10.508 4.092 1.00 89.81 81 ARG A CA 1
ATOM 597 C C . ARG A 1 81 ? -7.159 10.304 3.778 1.00 89.81 81 ARG A C 1
ATOM 599 O O . ARG A 1 81 ? -6.499 11.263 3.396 1.00 89.81 81 ARG A O 1
ATOM 606 N N . ALA A 1 82 ? -6.667 9.078 3.915 1.00 90.38 82 ALA A N 1
ATOM 607 C CA . ALA A 1 82 ? -5.325 8.675 3.520 1.00 90.38 82 ALA A CA 1
ATOM 608 C C . ALA A 1 82 ? -5.377 7.265 2.914 1.00 90.38 82 ALA A C 1
ATOM 610 O O . ALA A 1 82 ? -6.221 6.459 3.309 1.00 90.38 82 ALA A O 1
ATOM 611 N N . ALA A 1 83 ? -4.500 6.990 1.954 1.00 87.88 83 ALA A N 1
ATOM 612 C CA . ALA A 1 83 ? -4.342 5.700 1.295 1.00 87.88 83 ALA A CA 1
ATOM 613 C C . ALA A 1 83 ? -2.850 5.430 1.086 1.00 87.88 83 ALA A C 1
ATOM 615 O O . ALA A 1 83 ? -2.125 6.319 0.638 1.00 87.88 83 ALA A O 1
ATOM 616 N N . TYR A 1 84 ? -2.415 4.204 1.372 1.00 88.69 84 TYR A N 1
ATOM 617 C CA . TYR A 1 84 ? -1.021 3.781 1.259 1.00 88.69 84 TYR A CA 1
ATOM 618 C C . TYR A 1 84 ? -0.926 2.471 0.473 1.00 88.69 84 TYR A C 1
ATOM 620 O O . TYR A 1 84 ? -1.789 1.603 0.608 1.00 88.69 84 TYR A O 1
ATOM 628 N N . ALA A 1 85 ? 0.123 2.329 -0.333 1.00 85.62 85 ALA A N 1
ATOM 629 C CA . ALA A 1 85 ? 0.512 1.078 -0.970 1.00 85.62 85 ALA A CA 1
ATOM 630 C C . ALA A 1 85 ? 1.565 0.366 -0.113 1.00 85.62 85 ALA A C 1
ATOM 632 O O . ALA A 1 85 ? 2.488 1.014 0.384 1.00 85.62 85 ALA A O 1
ATOM 633 N N . VAL A 1 86 ? 1.464 -0.961 0.001 1.00 87.44 86 VAL A N 1
ATOM 634 C CA . VAL A 1 86 ? 2.567 -1.816 0.461 1.00 87.44 86 VAL A CA 1
ATOM 635 C C . VAL A 1 86 ? 3.080 -2.598 -0.736 1.00 87.44 86 VAL A C 1
ATOM 637 O O . VAL A 1 86 ? 2.327 -3.369 -1.329 1.00 87.44 86 VAL A O 1
ATOM 640 N N . THR A 1 87 ? 4.339 -2.389 -1.105 1.00 80.88 87 THR A N 1
ATOM 641 C CA . THR A 1 87 ? 4.922 -2.918 -2.348 1.00 80.88 87 THR A CA 1
ATOM 642 C C . THR A 1 87 ? 6.242 -3.633 -2.057 1.00 80.88 87 THR A C 1
ATOM 644 O O . THR A 1 87 ? 6.824 -3.466 -0.984 1.00 80.88 87 THR A O 1
ATOM 647 N N . ALA A 1 88 ? 6.701 -4.494 -2.967 1.00 81.38 88 ALA A N 1
ATOM 648 C CA . ALA A 1 88 ? 8.035 -5.085 -2.874 1.00 81.38 88 ALA A CA 1
ATOM 649 C C . ALA A 1 88 ? 9.056 -4.175 -3.559 1.00 81.38 88 ALA A C 1
ATOM 651 O O . ALA A 1 88 ? 8.774 -3.649 -4.642 1.00 81.38 88 ALA A O 1
ATOM 652 N N . ASP A 1 89 ? 10.246 -4.050 -2.969 1.00 81.94 89 ASP A N 1
ATOM 653 C CA . ASP A 1 89 ? 11.376 -3.427 -3.656 1.00 81.94 89 ASP A CA 1
ATOM 654 C C . ASP A 1 89 ? 11.697 -4.251 -4.931 1.00 81.94 89 ASP A C 1
ATOM 656 O O . ASP A 1 89 ? 11.752 -5.490 -4.880 1.00 81.94 89 ASP A O 1
ATOM 660 N N . PRO A 1 90 ? 11.821 -3.620 -6.116 1.00 70.00 90 PRO A N 1
ATOM 661 C CA . PRO A 1 90 ? 12.302 -4.285 -7.322 1.00 70.00 90 PRO A CA 1
ATOM 662 C C . PRO A 1 90 ? 13.675 -4.950 -7.155 1.00 70.00 90 PRO A C 1
ATOM 664 O O . PRO A 1 90 ? 13.874 -6.036 -7.697 1.00 70.00 90 PRO A O 1
ATOM 667 N N . ALA A 1 91 ? 14.587 -4.316 -6.413 1.00 76.25 91 ALA A N 1
ATOM 668 C CA . ALA A 1 91 ? 15.975 -4.731 -6.238 1.00 76.25 91 ALA A CA 1
ATOM 669 C C . ALA A 1 91 ? 16.181 -5.717 -5.073 1.00 76.25 91 ALA A C 1
ATOM 671 O O . ALA A 1 91 ? 17.103 -6.528 -5.125 1.00 76.25 91 ALA A O 1
ATOM 672 N N . ASP A 1 92 ? 15.324 -5.690 -4.046 1.00 79.38 92 ASP A N 1
ATOM 673 C CA . ASP A 1 92 ? 15.433 -6.562 -2.867 1.00 79.38 92 ASP A CA 1
ATOM 674 C C . ASP A 1 92 ? 14.082 -7.188 -2.474 1.00 79.38 92 ASP A C 1
ATOM 676 O O . ASP A 1 92 ? 13.236 -6.583 -1.817 1.00 79.38 92 ASP A O 1
ATOM 680 N N . GLN A 1 93 ? 13.896 -8.470 -2.800 1.00 79.44 93 GLN A N 1
ATOM 681 C CA . GLN A 1 93 ? 12.667 -9.202 -2.474 1.00 79.44 93 GLN A CA 1
ATOM 682 C C . GLN A 1 93 ? 12.432 -9.427 -0.966 1.00 79.44 93 GLN A C 1
ATOM 684 O O . GLN A 1 93 ? 11.318 -9.817 -0.595 1.00 79.44 93 GLN A O 1
ATOM 689 N N . SER A 1 94 ? 13.403 -9.150 -0.088 1.00 85.25 94 SER A N 1
ATOM 690 C CA . SER A 1 94 ? 13.205 -9.123 1.371 1.00 85.25 94 SER A CA 1
ATOM 691 C C . SER A 1 94 ? 12.611 -7.796 1.867 1.00 85.25 94 SER A C 1
ATOM 693 O O . SER A 1 94 ? 11.890 -7.777 2.867 1.00 85.25 94 SER A O 1
ATOM 695 N N . ARG A 1 95 ? 12.844 -6.698 1.136 1.00 88.56 95 ARG A N 1
ATOM 696 C CA . ARG A 1 95 ? 12.449 -5.330 1.495 1.00 88.56 95 ARG A CA 1
ATOM 697 C C . ARG A 1 95 ? 11.066 -4.969 0.960 1.00 88.56 95 ARG A C 1
ATOM 699 O O . ARG A 1 95 ? 10.641 -5.387 -0.122 1.00 88.56 95 ARG A O 1
ATOM 706 N N . ARG A 1 96 ? 10.329 -4.179 1.728 1.00 90.50 96 ARG A N 1
ATOM 707 C CA . ARG A 1 96 ? 9.001 -3.669 1.386 1.00 90.50 96 ARG A CA 1
ATOM 708 C C . ARG A 1 96 ? 8.979 -2.15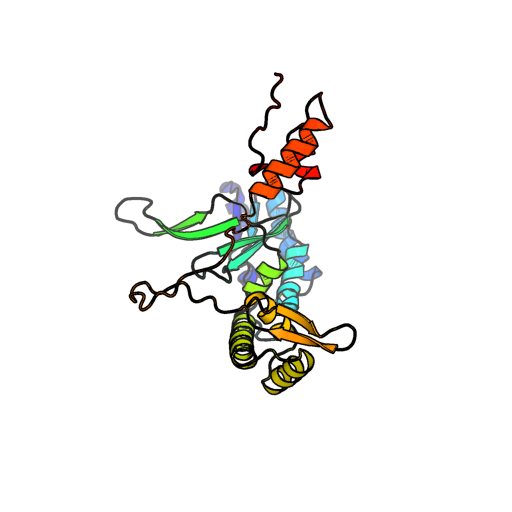4 1.494 1.00 90.50 96 ARG A C 1
ATOM 710 O O . ARG A 1 96 ? 9.649 -1.576 2.344 1.00 90.50 96 ARG A O 1
ATOM 717 N N . PHE A 1 97 ? 8.175 -1.531 0.647 1.00 89.62 97 PHE A N 1
ATOM 718 C CA . PHE A 1 97 ? 7.916 -0.100 0.660 1.00 89.62 97 PHE A CA 1
ATOM 719 C C . PHE A 1 97 ? 6.504 0.173 1.171 1.00 89.62 97 PHE A C 1
ATOM 721 O O . PHE A 1 97 ? 5.567 -0.537 0.810 1.00 89.62 97 PHE A O 1
ATOM 728 N N . PHE A 1 98 ? 6.355 1.213 1.985 1.00 91.88 98 PHE A N 1
ATOM 729 C CA . PHE A 1 98 ? 5.091 1.775 2.446 1.00 91.88 98 PHE A CA 1
ATOM 730 C C . PHE A 1 98 ? 4.986 3.201 1.897 1.00 91.88 98 PHE A C 1
ATOM 732 O O . PHE A 1 98 ? 5.711 4.098 2.333 1.00 91.88 98 PHE A O 1
ATOM 739 N N . VAL A 1 99 ? 4.128 3.397 0.895 1.00 87.88 99 VAL A N 1
ATOM 740 C CA . VAL A 1 99 ? 4.130 4.599 0.044 1.00 87.88 99 VAL A CA 1
ATOM 741 C C . VAL A 1 99 ? 2.764 5.287 0.086 1.00 87.88 99 VAL A C 1
ATOM 743 O O . VAL A 1 99 ? 1.756 4.612 -0.134 1.00 87.88 99 VAL A O 1
ATOM 746 N N . PRO A 1 100 ? 2.676 6.602 0.353 1.00 87.19 100 PRO A N 1
ATOM 747 C CA . PRO A 1 100 ? 1.422 7.341 0.265 1.00 87.19 100 PRO A CA 1
ATOM 748 C C . PRO A 1 100 ? 0.927 7.390 -1.187 1.00 87.19 100 PRO A C 1
ATOM 750 O O . PRO A 1 100 ? 1.610 7.879 -2.075 1.00 87.19 100 PRO A O 1
ATOM 753 N N . ILE A 1 101 ? -0.295 6.913 -1.423 1.00 83.88 101 ILE A N 1
ATOM 754 C CA . ILE A 1 101 ? -1.038 7.152 -2.674 1.00 83.88 101 ILE A CA 1
ATOM 755 C C . ILE A 1 101 ? -1.806 8.478 -2.570 1.00 83.88 101 ILE A C 1
ATOM 757 O O . ILE A 1 101 ? -2.043 9.167 -3.559 1.00 83.88 101 ILE A O 1
ATOM 761 N N . LYS A 1 102 ? -2.251 8.812 -1.354 1.00 84.44 102 LYS A N 1
ATOM 762 C CA . LYS A 1 102 ? -3.009 10.021 -1.026 1.00 84.44 102 LYS A CA 1
ATOM 763 C C . LYS A 1 102 ? -2.883 10.291 0.465 1.00 84.44 102 LYS A C 1
ATOM 765 O O . LYS A 1 102 ? -3.122 9.380 1.257 1.00 84.44 102 LYS A O 1
ATOM 770 N N . ASN A 1 103 ? -2.636 11.535 0.862 1.00 88.44 103 ASN A N 1
ATOM 771 C CA . ASN A 1 103 ? -2.745 11.937 2.260 1.00 88.44 103 ASN A CA 1
ATOM 772 C C . ASN A 1 103 ? -3.373 13.330 2.385 1.00 88.44 103 ASN A C 1
ATOM 774 O O . ASN A 1 103 ? -2.762 14.331 2.042 1.00 88.44 103 ASN A O 1
ATOM 778 N N . ASN A 1 104 ? -4.599 13.409 2.910 1.00 86.31 104 ASN A N 1
ATOM 779 C CA . ASN A 1 104 ? -5.266 14.689 3.170 1.00 86.31 104 ASN A CA 1
ATOM 780 C C . ASN A 1 104 ? -4.953 15.253 4.574 1.00 86.31 104 ASN A C 1
ATOM 782 O O . ASN A 1 104 ? -5.585 16.230 4.977 1.00 86.31 104 ASN A O 1
ATOM 786 N N . LEU A 1 105 ? -4.082 14.600 5.357 1.00 86.75 105 LEU A N 1
ATOM 787 C CA . LEU A 1 105 ? -3.822 14.916 6.771 1.00 86.75 105 LEU A CA 1
ATOM 788 C C . LEU A 1 105 ? -2.384 15.390 7.047 1.00 86.75 105 LEU A C 1
ATOM 790 O O . LEU A 1 105 ? -2.140 15.986 8.092 1.00 86.75 105 LEU A O 1
ATOM 794 N N . ALA A 1 106 ? -1.446 15.135 6.135 1.00 85.38 106 ALA A N 1
ATOM 795 C CA . ALA A 1 106 ? -0.055 15.580 6.203 1.00 85.38 106 ALA A CA 1
ATOM 796 C C . ALA A 1 106 ? 0.532 15.666 4.782 1.00 85.38 106 ALA A C 1
ATOM 798 O O . ALA A 1 106 ? -0.190 15.465 3.807 1.00 85.38 106 ALA A O 1
ATOM 799 N N . LEU A 1 107 ? 1.835 15.941 4.668 1.00 76.50 107 LEU A N 1
ATOM 800 C CA . LEU A 1 107 ? 2.561 15.798 3.404 1.00 76.50 107 LEU A CA 1
ATOM 801 C C . LEU A 1 107 ? 2.468 14.351 2.883 1.00 76.50 107 LEU A C 1
ATOM 803 O O . LEU A 1 107 ? 2.438 13.392 3.657 1.00 76.50 107 LEU A O 1
ATOM 807 N N . ASP A 1 108 ? 2.432 14.216 1.562 1.00 70.19 108 ASP A N 1
ATOM 808 C CA . ASP A 1 108 ? 2.314 12.970 0.798 1.00 70.19 108 ASP A CA 1
ATOM 809 C C . ASP A 1 108 ? 3.582 12.654 -0.019 1.00 70.19 108 ASP A C 1
ATOM 811 O O . ASP A 1 108 ? 3.543 11.862 -0.957 1.00 70.19 108 ASP A O 1
ATOM 815 N N . GLN A 1 109 ? 4.715 13.265 0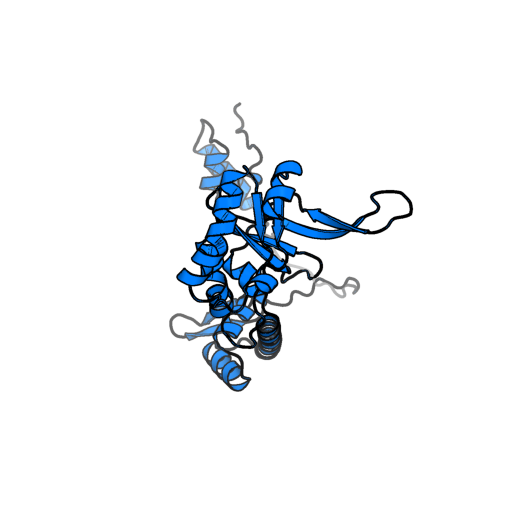.339 1.00 70.50 109 GLN A N 1
ATOM 816 C CA . GLN A 1 109 ? 6.000 13.089 -0.342 1.00 70.50 109 GLN A CA 1
ATOM 817 C C . GLN A 1 109 ? 6.906 12.089 0.385 1.00 70.50 109 GLN A C 1
ATOM 819 O O . GLN A 1 109 ? 7.018 12.115 1.611 1.00 70.50 109 GLN A O 1
ATOM 824 N N . GLY A 1 110 ? 7.598 11.259 -0.399 1.00 78.06 110 GLY A N 1
ATOM 825 C CA . GLY A 1 110 ? 8.445 10.173 0.096 1.00 78.06 110 GLY A CA 1
ATOM 826 C C . GLY A 1 110 ? 7.643 8.963 0.585 1.00 78.06 110 GLY A C 1
ATOM 827 O O . GLY A 1 110 ? 6.419 8.924 0.500 1.00 78.06 110 GLY A O 1
ATOM 828 N N . GLY A 1 111 ? 8.342 7.960 1.102 1.00 87.31 111 GLY A N 1
ATOM 829 C CA . GLY A 1 111 ? 7.756 6.775 1.724 1.00 87.31 111 GLY A CA 1
ATOM 830 C C . GLY A 1 111 ? 8.661 6.214 2.815 1.00 87.31 111 GLY A C 1
ATOM 831 O O . GLY A 1 111 ? 9.708 6.782 3.125 1.00 87.31 111 GLY A O 1
ATOM 832 N N . LEU A 1 112 ? 8.282 5.067 3.369 1.00 92.69 112 LEU A N 1
ATOM 833 C CA . LEU A 1 112 ? 9.094 4.317 4.328 1.00 92.69 112 LEU A CA 1
ATOM 834 C C . LEU A 1 112 ? 9.468 2.953 3.744 1.00 92.69 112 LEU A C 1
ATOM 836 O O . LEU A 1 112 ? 8.672 2.348 3.025 1.00 92.69 112 LEU A O 1
ATOM 840 N N . ALA A 1 113 ? 10.649 2.446 4.083 1.00 94.19 113 ALA A N 1
ATOM 841 C CA . ALA A 1 113 ? 11.045 1.072 3.792 1.00 94.19 113 ALA A CA 1
ATOM 842 C C . ALA A 1 113 ? 11.053 0.226 5.071 1.00 94.19 113 ALA A C 1
ATOM 844 O O . ALA A 1 113 ? 11.296 0.734 6.166 1.00 94.19 113 ALA A O 1
ATOM 845 N N . PHE A 1 114 ? 10.776 -1.070 4.937 1.00 96.12 114 PHE A N 1
ATOM 846 C CA . PHE A 1 114 ? 10.839 -2.024 6.040 1.00 96.12 114 PHE A CA 1
ATOM 847 C C . PHE A 1 114 ? 11.192 -3.437 5.575 1.00 96.12 114 PHE A C 1
ATOM 849 O O . PHE A 1 114 ? 11.045 -3.786 4.402 1.00 96.12 114 PHE A O 1
ATOM 856 N N . ARG A 1 115 ? 11.607 -4.275 6.524 1.00 96.06 115 ARG A N 1
ATOM 857 C CA . ARG A 1 115 ? 11.711 -5.733 6.377 1.00 96.06 115 ARG A CA 1
ATOM 858 C C . ARG A 1 115 ? 10.811 -6.432 7.386 1.00 96.06 115 ARG A C 1
ATOM 860 O O . ARG A 1 115 ? 10.360 -5.833 8.362 1.00 96.06 115 ARG A O 1
ATOM 867 N N . ILE A 1 116 ? 10.514 -7.697 7.110 1.00 94.62 116 ILE A N 1
ATOM 868 C CA . ILE A 1 116 ? 9.858 -8.594 8.062 1.00 94.62 116 ILE A CA 1
ATOM 869 C C . ILE A 1 116 ? 10.946 -9.525 8.583 1.00 94.62 116 ILE A C 1
ATOM 871 O O . ILE A 1 116 ? 11.455 -10.355 7.832 1.00 94.62 116 ILE A O 1
ATOM 875 N N . GLU A 1 117 ? 11.314 -9.358 9.847 1.00 94.69 117 GLU A N 1
ATOM 876 C CA . GLU A 1 117 ? 12.469 -10.018 10.460 1.00 94.69 117 GLU A CA 1
ATOM 877 C C . GLU A 1 117 ? 12.036 -10.884 11.653 1.00 94.69 117 GLU A C 1
ATOM 879 O O . GLU A 1 117 ? 11.024 -10.573 12.294 1.00 94.69 117 GLU A O 1
ATOM 884 N N . PRO A 1 118 ? 12.760 -11.975 11.973 1.00 94.88 118 PRO A N 1
ATOM 885 C CA . PRO A 1 118 ? 12.503 -12.755 13.178 1.00 94.88 118 PRO A CA 1
ATOM 886 C C . PRO A 1 118 ? 12.676 -11.897 14.435 1.00 94.88 118 PRO A C 1
ATOM 888 O O . PRO A 1 118 ? 13.669 -11.190 14.585 1.00 94.88 118 PRO A O 1
ATOM 891 N N . HIS A 1 119 ? 11.727 -11.990 15.360 1.00 95.00 119 HIS A N 1
ATOM 892 C CA . HIS A 1 119 ? 11.737 -11.253 16.616 1.00 95.00 119 HIS A CA 1
ATOM 893 C C . HIS A 1 119 ? 11.277 -12.146 17.770 1.00 95.00 119 HIS A C 1
ATOM 895 O O . HIS A 1 119 ? 10.328 -12.914 17.630 1.00 95.00 119 HIS A O 1
ATOM 901 N N . GLU A 1 120 ? 11.941 -12.015 18.915 1.00 95.75 120 GLU A N 1
ATOM 902 C CA . GLU A 1 120 ? 11.670 -12.765 20.141 1.00 95.75 120 GLU A CA 1
ATOM 903 C C . GLU A 1 120 ? 11.179 -11.787 21.230 1.00 95.75 120 GLU A C 1
ATOM 905 O O . GLU A 1 120 ? 11.990 -11.232 21.972 1.00 95.75 120 GLU A O 1
ATOM 910 N N . PRO A 1 121 ? 9.865 -11.490 21.312 1.00 91.62 121 PRO A N 1
ATOM 911 C CA . PRO A 1 121 ? 9.324 -10.536 22.284 1.00 91.62 121 PRO A CA 1
ATOM 912 C C . PRO A 1 121 ? 9.388 -11.052 23.729 1.00 91.62 121 PRO A C 1
ATOM 914 O O . PRO A 1 121 ? 9.381 -10.257 24.668 1.00 91.62 121 PRO A O 1
ATOM 917 N N . VAL A 1 122 ? 9.433 -12.375 23.912 1.00 94.00 122 VAL A N 1
ATOM 918 C CA . VAL A 1 122 ? 9.695 -13.061 25.184 1.00 94.00 122 VAL A CA 1
ATOM 919 C C . VAL A 1 122 ? 10.527 -14.320 24.906 1.00 94.00 122 VAL A C 1
ATOM 921 O O . VAL A 1 122 ? 10.368 -14.890 23.824 1.00 94.00 122 VAL A O 1
ATOM 924 N N . PRO A 1 123 ? 11.375 -14.776 25.851 1.00 95.00 123 PRO A N 1
ATOM 925 C CA . PRO A 1 123 ? 12.224 -15.947 25.649 1.00 95.00 123 PRO A CA 1
ATOM 926 C C . PRO A 1 123 ? 11.456 -17.181 25.163 1.00 95.00 123 PRO A C 1
ATOM 928 O O . PRO A 1 123 ? 10.363 -17.468 25.651 1.00 95.00 123 PRO A O 1
ATOM 931 N N . GLU A 1 124 ? 12.063 -17.906 24.226 1.00 93.25 124 GLU A N 1
ATOM 932 C CA . GLU A 1 124 ? 11.562 -19.123 23.571 1.00 93.25 124 GLU A CA 1
ATOM 933 C C . GLU A 1 124 ? 10.348 -18.918 22.636 1.00 93.25 124 GLU A C 1
ATOM 935 O O . GLU A 1 124 ? 9.846 -19.886 22.059 1.00 93.25 124 GLU A O 1
ATOM 940 N N . VAL A 1 125 ? 9.895 -17.676 22.406 1.00 93.75 125 VAL A N 1
ATOM 941 C CA . VAL A 1 125 ? 8.772 -17.363 21.502 1.00 93.75 125 VAL A CA 1
ATOM 942 C C . VAL A 1 125 ? 9.253 -16.566 20.291 1.00 93.75 125 VAL A C 1
ATOM 944 O O . VAL A 1 125 ? 9.248 -15.338 20.288 1.00 93.75 125 VAL A O 1
ATOM 947 N N . MET A 1 126 ? 9.610 -17.273 19.218 1.00 94.88 126 MET A N 1
ATOM 948 C CA . MET A 1 126 ? 9.923 -16.653 17.926 1.00 94.88 126 MET A CA 1
ATOM 949 C C . MET A 1 126 ? 8.650 -16.239 17.176 1.00 94.88 126 MET A C 1
ATOM 951 O O . MET A 1 126 ? 7.746 -17.046 16.960 1.00 94.88 126 MET A O 1
ATOM 955 N N . THR A 1 127 ? 8.611 -14.993 16.713 1.00 95.06 127 THR A N 1
ATOM 956 C CA . THR A 1 127 ? 7.605 -14.452 15.788 1.00 95.06 127 THR A CA 1
ATOM 957 C C . THR A 1 127 ? 8.291 -13.624 14.693 1.00 95.06 127 THR A C 1
ATOM 959 O O . THR A 1 127 ? 9.518 -13.597 14.607 1.00 95.06 127 THR A O 1
ATOM 962 N N . SER A 1 128 ? 7.514 -12.939 13.857 1.00 94.25 128 SER A N 1
ATOM 963 C CA . SER A 1 128 ? 8.010 -11.956 12.892 1.00 94.25 128 SER A CA 1
ATOM 964 C C . SER A 1 128 ? 7.590 -10.545 13.301 1.00 94.25 128 SER A C 1
ATOM 966 O O . SER A 1 128 ? 6.445 -10.332 13.702 1.00 94.25 128 SER A O 1
ATOM 968 N N . ALA A 1 129 ? 8.485 -9.570 13.151 1.00 94.75 129 ALA A N 1
ATOM 969 C CA . ALA A 1 129 ? 8.208 -8.153 13.378 1.00 94.75 129 ALA A CA 1
ATOM 970 C C . ALA A 1 129 ? 8.532 -7.310 12.137 1.00 94.75 129 ALA A C 1
ATOM 972 O O . ALA A 1 129 ? 9.336 -7.696 11.290 1.00 94.75 129 ALA A O 1
ATOM 973 N N . VAL A 1 130 ? 7.898 -6.140 12.043 1.00 95.81 130 VAL A N 1
ATOM 974 C CA . VAL A 1 130 ? 8.226 -5.124 11.038 1.00 95.81 130 VAL A CA 1
ATOM 975 C C . VAL A 1 130 ? 9.414 -4.310 11.544 1.00 95.81 130 VAL A C 1
ATOM 977 O O . VAL A 1 130 ? 9.281 -3.575 12.522 1.00 95.81 130 VAL A O 1
ATOM 980 N N . HIS A 1 131 ? 10.555 -4.426 10.869 1.00 95.88 131 HIS A N 1
ATOM 981 C CA . HIS A 1 131 ? 11.737 -3.609 11.118 1.00 95.88 131 HIS A CA 1
ATOM 982 C C . HIS A 1 131 ? 11.789 -2.468 10.093 1.00 95.88 131 HIS A C 1
ATOM 984 O O . HIS A 1 131 ? 12.033 -2.701 8.907 1.00 95.88 131 HIS A O 1
ATOM 990 N N . TRP A 1 132 ? 11.497 -1.245 10.538 1.00 96.44 132 TRP A N 1
ATOM 991 C CA . TRP A 1 132 ? 11.511 -0.042 9.699 1.00 96.44 132 TRP A CA 1
ATOM 992 C C . TRP A 1 132 ? 12.936 0.476 9.492 1.00 96.44 132 TRP A C 1
ATOM 994 O O . TRP A 1 132 ? 13.748 0.471 10.414 1.00 96.44 132 TRP A O 1
ATOM 1004 N N . GLU A 1 133 ? 13.223 0.971 8.292 1.00 93.81 133 GLU A N 1
ATOM 1005 C CA . GLU A 1 133 ? 14.450 1.717 8.018 1.00 93.81 133 GLU A CA 1
ATOM 1006 C C . GLU A 1 133 ? 14.357 3.149 8.565 1.00 93.81 133 GLU A C 1
ATOM 1008 O O . GLU A 1 133 ? 13.284 3.751 8.610 1.00 93.81 133 GLU A O 1
ATOM 1013 N N . SER A 1 134 ? 15.501 3.699 8.978 1.00 88.25 134 SER A N 1
ATOM 1014 C CA . SER A 1 134 ? 15.603 5.037 9.576 1.00 88.25 134 SER A CA 1
ATOM 1015 C C . SER A 1 134 ? 15.372 6.177 8.580 1.00 88.25 134 SER A C 1
ATOM 1017 O O . SER A 1 134 ? 15.002 7.279 8.982 1.00 88.25 134 SER A O 1
ATOM 1019 N N . GLU A 1 135 ? 15.643 5.933 7.297 1.00 87.50 135 GLU A N 1
ATOM 1020 C CA . GLU A 1 135 ? 15.590 6.939 6.238 1.00 87.50 135 GLU A CA 1
ATOM 1021 C C . GLU A 1 135 ? 14.304 6.816 5.416 1.00 87.50 135 GLU A C 1
ATOM 1023 O O . GLU A 1 135 ? 13.838 5.721 5.092 1.00 87.50 135 GLU A O 1
ATOM 1028 N N . ALA A 1 136 ? 13.733 7.964 5.049 1.00 85.38 136 ALA A N 1
ATOM 1029 C CA . ALA A 1 136 ? 12.618 8.012 4.118 1.00 85.38 136 ALA A CA 1
ATOM 1030 C C . ALA A 1 136 ? 13.111 7.720 2.694 1.00 85.38 136 ALA A C 1
ATOM 1032 O O . ALA A 1 136 ? 14.091 8.302 2.228 1.00 85.38 136 ALA A O 1
ATOM 1033 N N . ILE A 1 137 ? 12.394 6.859 1.975 1.00 84.94 137 ILE A N 1
ATOM 1034 C CA . ILE A 1 137 ? 12.684 6.568 0.569 1.00 84.94 137 ILE A CA 1
ATOM 1035 C C . ILE A 1 137 ? 12.063 7.633 -0.336 1.00 84.94 137 ILE A C 1
ATOM 1037 O O . ILE A 1 137 ? 10.925 8.058 -0.133 1.00 84.94 137 ILE A O 1
ATOM 1041 N N . SER A 1 138 ? 12.795 8.031 -1.375 1.00 77.44 138 SER A N 1
ATOM 1042 C CA . SER A 1 138 ? 12.291 8.900 -2.440 1.00 77.44 138 SER A CA 1
ATOM 1043 C C . SER A 1 138 ? 12.024 8.064 -3.690 1.00 77.44 138 SER A C 1
ATOM 1045 O O . SER A 1 138 ? 12.846 8.016 -4.602 1.00 77.44 138 SER A O 1
ATOM 1047 N N . ILE A 1 139 ? 10.886 7.367 -3.700 1.00 68.12 139 ILE A N 1
ATOM 1048 C CA . ILE A 1 139 ? 10.376 6.669 -4.885 1.00 68.12 139 ILE A CA 1
ATOM 1049 C C . ILE A 1 139 ? 9.070 7.326 -5.352 1.00 68.12 139 ILE A C 1
ATOM 1051 O O . ILE A 1 139 ? 8.209 7.620 -4.515 1.00 68.12 139 ILE A O 1
ATOM 1055 N N . PRO A 1 140 ? 8.889 7.573 -6.661 1.00 65.69 140 PRO A N 1
ATOM 1056 C CA . PRO A 1 140 ? 7.603 7.980 -7.210 1.00 65.69 140 PRO A CA 1
ATOM 1057 C C . PRO A 1 140 ? 6.523 6.941 -6.897 1.00 65.69 140 PRO A C 1
ATOM 1059 O O . PRO A 1 140 ? 6.759 5.735 -6.990 1.00 65.69 140 PRO A O 1
ATOM 1062 N N . VAL A 1 141 ? 5.312 7.407 -6.581 1.00 63.47 141 VAL A N 1
ATOM 1063 C CA . VAL A 1 141 ? 4.165 6.525 -6.303 1.00 63.47 141 VAL A CA 1
ATOM 1064 C C . VAL A 1 141 ? 3.913 5.581 -7.480 1.00 63.47 141 VAL A C 1
ATOM 1066 O O . VAL A 1 141 ? 3.743 4.385 -7.270 1.00 63.47 141 VAL A O 1
ATOM 1069 N N . ASP A 1 142 ? 3.971 6.093 -8.712 1.00 63.31 142 ASP A N 1
ATOM 1070 C CA . ASP A 1 142 ? 3.767 5.305 -9.932 1.00 63.31 142 ASP A CA 1
ATOM 1071 C C . ASP A 1 142 ? 4.776 4.148 -10.057 1.00 63.31 142 ASP A C 1
ATOM 1073 O O . ASP A 1 142 ? 4.382 3.020 -10.339 1.00 63.31 142 ASP A O 1
ATOM 1077 N N . GLU A 1 143 ? 6.056 4.384 -9.747 1.00 64.62 143 GLU A N 1
ATOM 1078 C CA . GLU A 1 143 ? 7.111 3.357 -9.771 1.00 64.62 143 GLU A CA 1
ATOM 1079 C C . GLU A 1 143 ? 6.874 2.275 -8.703 1.00 64.62 143 GLU A C 1
ATOM 1081 O O . GLU A 1 143 ? 6.991 1.075 -8.972 1.00 64.62 143 GLU A O 1
ATOM 1086 N N . ALA A 1 144 ? 6.446 2.680 -7.504 1.00 61.81 144 ALA A N 1
ATOM 1087 C CA . ALA A 1 144 ? 6.057 1.747 -6.449 1.00 61.81 144 ALA A CA 1
ATOM 1088 C C . ALA A 1 144 ? 4.821 0.912 -6.836 1.00 61.81 144 ALA A C 1
ATOM 1090 O O . ALA A 1 144 ? 4.745 -0.273 -6.505 1.00 61.81 144 ALA A O 1
ATOM 1091 N N . LEU A 1 145 ? 3.850 1.508 -7.537 1.00 62.41 145 LEU A N 1
ATOM 1092 C CA . LEU A 1 145 ? 2.653 0.815 -8.020 1.00 62.41 145 LEU A CA 1
ATOM 1093 C C . LEU A 1 145 ? 2.959 -0.125 -9.204 1.00 62.41 145 LEU A C 1
ATOM 1095 O O . LEU A 1 145 ? 2.356 -1.199 -9.285 1.00 62.41 145 LEU A O 1
ATOM 1099 N N . GLU A 1 146 ? 3.911 0.222 -10.078 1.00 58.22 146 GLU A N 1
ATOM 1100 C CA . GLU A 1 146 ? 4.416 -0.654 -11.149 1.00 58.22 146 GLU A CA 1
ATOM 1101 C C . GLU A 1 146 ? 5.136 -1.895 -10.585 1.00 58.22 146 GLU A C 1
ATOM 1103 O O . GLU A 1 146 ? 4.943 -3.001 -11.103 1.00 58.22 146 GLU A O 1
ATOM 1108 N N . SER A 1 147 ? 5.885 -1.772 -9.476 1.00 54.12 147 SER A N 1
ATOM 1109 C CA . SER A 1 147 ? 6.637 -2.901 -8.888 1.00 54.12 147 SER A CA 1
ATOM 1110 C C . SER A 1 147 ? 5.763 -4.081 -8.435 1.00 54.12 147 SER A C 1
ATOM 1112 O O . SER A 1 147 ? 6.268 -5.203 -8.295 1.00 54.12 147 SER A O 1
ATOM 1114 N N . MET A 1 148 ? 4.459 -3.845 -8.242 1.00 52.34 148 MET A N 1
ATOM 1115 C CA . MET A 1 148 ? 3.455 -4.832 -7.831 1.00 52.34 148 MET A CA 1
ATOM 1116 C C . MET A 1 148 ? 2.925 -5.719 -8.969 1.00 52.34 148 MET A C 1
ATOM 1118 O O . MET A 1 148 ? 1.972 -6.470 -8.748 1.00 52.34 148 MET A O 1
ATOM 1122 N N . ASN A 1 149 ? 3.505 -5.663 -10.174 1.00 54.06 149 ASN A N 1
ATOM 1123 C CA . ASN A 1 149 ? 3.072 -6.483 -11.305 1.00 54.06 149 ASN A CA 1
ATOM 1124 C C . ASN A 1 149 ? 4.060 -7.615 -11.663 1.00 54.06 149 ASN A C 1
ATOM 1126 O O . ASN A 1 149 ? 5.051 -7.354 -12.346 1.00 54.06 149 ASN A O 1
ATOM 1130 N N . PRO A 1 150 ? 3.794 -8.883 -11.289 1.00 48.78 150 PRO A N 1
ATOM 11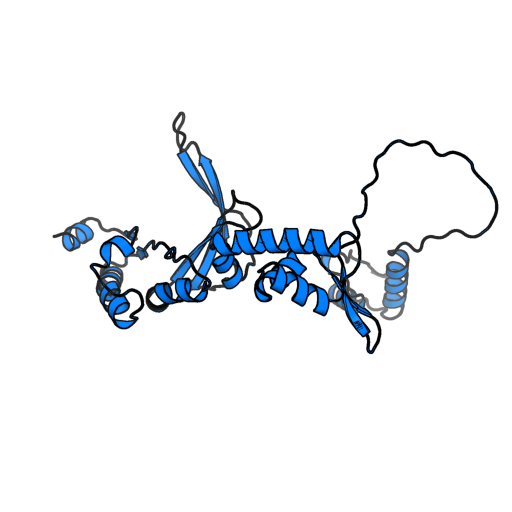31 C CA . PRO A 1 150 ? 4.666 -10.005 -11.646 1.00 48.78 150 PRO A CA 1
ATOM 1132 C C . PRO A 1 150 ? 4.777 -10.235 -13.160 1.00 48.78 150 PRO A C 1
ATOM 1134 O O . PRO A 1 150 ? 5.854 -10.573 -13.637 1.00 48.78 150 PRO A O 1
ATOM 1137 N N . GLU A 1 151 ? 3.692 -10.016 -13.914 1.00 54.44 151 GLU A N 1
ATOM 1138 C CA . GLU A 1 151 ? 3.663 -10.208 -15.374 1.00 54.44 151 GLU A CA 1
ATOM 1139 C C . GLU A 1 151 ? 4.540 -9.174 -16.099 1.00 54.44 151 GLU A C 1
ATOM 1141 O O . GLU A 1 151 ? 5.272 -9.519 -17.022 1.00 54.44 151 GLU A O 1
ATOM 1146 N N . GLU A 1 152 ? 4.528 -7.912 -15.652 1.00 53.31 152 GLU A N 1
ATOM 1147 C CA . GLU A 1 152 ? 5.434 -6.892 -16.197 1.00 53.31 152 GLU A CA 1
ATOM 1148 C C . GLU A 1 152 ? 6.864 -7.026 -15.679 1.00 53.31 152 GLU A C 1
ATOM 1150 O O . GLU A 1 152 ? 7.773 -6.654 -16.412 1.00 53.31 152 GLU A O 1
ATOM 1155 N N . ARG A 1 153 ? 7.087 -7.561 -14.468 1.00 54.41 153 ARG A N 1
ATOM 1156 C CA . ARG A 1 153 ? 8.443 -7.862 -13.986 1.00 54.41 153 ARG A CA 1
ATOM 1157 C C . ARG A 1 153 ? 9.088 -8.933 -14.871 1.00 54.41 153 ARG A C 1
ATOM 1159 O O . ARG A 1 153 ? 10.157 -8.673 -15.404 1.00 54.41 153 ARG A O 1
ATOM 1166 N N . GLY A 1 154 ? 8.377 -10.033 -15.143 1.00 66.00 154 GLY A N 1
ATOM 11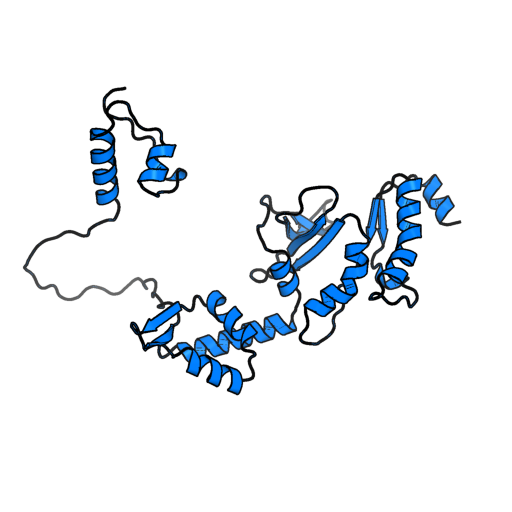67 C CA . GLY A 1 154 ? 8.799 -11.042 -16.122 1.00 66.00 154 GLY A CA 1
ATOM 1168 C C . GLY A 1 154 ? 9.064 -10.433 -17.500 1.00 66.00 154 GLY A C 1
ATOM 1169 O O . GLY A 1 154 ? 10.189 -10.469 -17.973 1.00 66.00 154 GLY A O 1
ATOM 1170 N N . ALA A 1 155 ? 8.085 -9.736 -18.089 1.00 70.62 155 ALA A N 1
ATOM 1171 C CA . ALA A 1 155 ? 8.263 -9.126 -19.410 1.00 70.62 155 ALA A CA 1
ATOM 1172 C C . ALA A 1 155 ? 9.390 -8.070 -19.474 1.00 70.62 155 ALA A C 1
ATOM 1174 O O . ALA A 1 155 ? 9.940 -7.830 -20.551 1.00 70.62 155 ALA A O 1
ATOM 1175 N N . LEU A 1 156 ? 9.703 -7.396 -18.359 1.00 71.62 156 LEU A N 1
ATOM 1176 C CA . LEU A 1 156 ? 10.824 -6.462 -18.241 1.00 71.62 156 LEU A CA 1
ATOM 1177 C C . LEU A 1 156 ? 12.160 -7.198 -18.151 1.00 71.62 156 LEU A C 1
ATOM 1179 O O . LEU A 1 156 ? 13.112 -6.747 -18.778 1.00 71.62 156 LEU A O 1
ATOM 1183 N N . ASP A 1 157 ? 12.228 -8.293 -17.398 1.00 71.00 157 ASP A N 1
ATOM 1184 C CA . ASP A 1 157 ? 13.428 -9.114 -17.261 1.00 71.00 157 ASP A CA 1
ATOM 1185 C C . ASP A 1 157 ? 13.728 -9.867 -18.574 1.00 71.00 157 ASP A C 1
ATOM 1187 O O . ASP A 1 157 ? 14.845 -9.752 -19.077 1.00 71.00 157 ASP A O 1
ATOM 1191 N N . ASP A 1 158 ? 12.717 -10.442 -19.238 1.00 72.31 158 ASP A N 1
ATOM 1192 C CA . ASP A 1 158 ? 12.823 -10.996 -20.600 1.00 72.31 158 ASP A CA 1
ATOM 1193 C C . ASP A 1 158 ? 13.337 -9.934 -21.601 1.00 72.31 158 ASP A C 1
ATOM 1195 O O . ASP A 1 158 ? 14.151 -10.204 -22.483 1.00 72.31 158 ASP A O 1
ATOM 1199 N N . ALA A 1 159 ? 12.863 -8.685 -21.478 1.00 78.69 159 ALA A N 1
ATOM 1200 C CA . ALA A 1 159 ? 13.292 -7.579 -22.337 1.00 78.69 159 ALA A CA 1
ATOM 1201 C C . ALA A 1 159 ? 14.688 -7.031 -21.987 1.00 78.69 159 ALA A C 1
ATOM 1203 O O . ALA A 1 159 ? 15.276 -6.336 -22.820 1.00 78.69 159 ALA A O 1
ATOM 1204 N N . LYS A 1 160 ? 15.208 -7.299 -20.780 1.00 79.31 160 LYS A N 1
ATOM 1205 C CA . LYS A 1 160 ? 16.610 -7.034 -20.432 1.00 79.31 160 LYS A CA 1
ATOM 1206 C C . LYS A 1 160 ? 17.502 -8.081 -21.083 1.00 79.31 160 LYS A C 1
ATOM 1208 O O . LYS A 1 160 ? 18.388 -7.688 -21.827 1.00 79.31 160 LYS A O 1
ATOM 1213 N N . GLU A 1 161 ? 17.213 -9.367 -20.881 1.00 77.94 161 GLU A N 1
ATOM 1214 C CA . GLU A 1 161 ? 17.961 -10.487 -21.473 1.00 77.94 161 GLU A CA 1
ATOM 1215 C C . GLU A 1 161 ? 18.065 -10.324 -23.000 1.00 77.94 161 GLU A C 1
ATOM 1217 O O . GLU A 1 161 ? 19.163 -10.264 -23.550 1.00 77.94 161 GLU A O 1
ATOM 1222 N N . PHE A 1 162 ? 16.939 -10.057 -23.671 1.00 86.75 162 PHE A N 1
ATOM 1223 C CA . PHE A 1 162 ? 16.906 -9.741 -25.103 1.00 86.75 162 PHE A CA 1
ATOM 1224 C C . PHE A 1 162 ? 17.780 -8.534 -25.509 1.00 86.75 162 PHE A C 1
ATOM 1226 O O . PHE A 1 162 ? 18.402 -8.544 -26.574 1.00 86.75 162 PHE A O 1
ATOM 1233 N N . LEU A 1 163 ? 17.812 -7.460 -24.708 1.00 86.19 163 LEU A N 1
ATOM 1234 C CA . LEU A 1 163 ? 18.638 -6.283 -25.005 1.00 86.19 163 LEU A CA 1
ATOM 1235 C C . LEU A 1 163 ? 20.123 -6.521 -24.724 1.00 86.19 163 LEU A C 1
ATOM 1237 O O . LEU A 1 163 ? 20.951 -5.951 -25.435 1.00 86.19 163 LEU A O 1
ATOM 1241 N N . GLU A 1 164 ? 20.462 -7.331 -23.722 1.00 83.19 164 GLU A N 1
ATOM 1242 C CA . GLU A 1 164 ? 21.836 -7.755 -23.464 1.00 83.19 164 GLU A CA 1
ATOM 1243 C C . GLU A 1 164 ? 22.348 -8.611 -24.626 1.00 83.19 164 GLU A C 1
ATOM 1245 O O . GLU A 1 164 ? 23.368 -8.259 -25.219 1.00 83.19 164 GLU A O 1
ATOM 1250 N N . GLU A 1 165 ? 21.612 -9.650 -25.038 1.00 81.06 165 GLU A N 1
ATOM 1251 C CA . GLU A 1 165 ? 21.959 -10.476 -26.205 1.00 81.06 165 GLU A CA 1
ATOM 1252 C C . GLU A 1 165 ? 22.143 -9.629 -27.475 1.00 81.06 165 GLU A C 1
ATOM 1254 O O . GLU A 1 165 ? 23.160 -9.736 -28.161 1.00 81.06 165 GLU A O 1
ATOM 1259 N N . LEU A 1 166 ? 21.191 -8.736 -27.777 1.00 86.31 166 LEU A N 1
ATOM 1260 C CA . LEU A 1 166 ? 21.206 -7.933 -29.004 1.00 86.31 166 LEU A CA 1
ATOM 1261 C C . LEU A 1 166 ? 22.361 -6.916 -29.069 1.00 86.31 166 LEU A C 1
ATOM 1263 O O . LEU A 1 166 ? 22.764 -6.529 -30.168 1.00 86.31 166 LEU A O 1
ATOM 1267 N N . LEU A 1 167 ? 22.853 -6.441 -27.921 1.00 87.06 167 LEU A N 1
ATOM 1268 C CA . LEU A 1 167 ? 23.851 -5.365 -27.830 1.00 87.06 167 LEU A CA 1
ATOM 1269 C C . LEU A 1 167 ? 25.229 -5.832 -27.332 1.00 87.06 167 LEU A C 1
ATOM 1271 O O . LEU A 1 167 ? 26.141 -5.007 -27.262 1.00 87.06 167 LEU A O 1
ATOM 1275 N N . THR A 1 168 ? 25.395 -7.117 -26.996 1.00 83.19 168 THR A N 1
ATOM 1276 C CA . THR A 1 168 ? 26.666 -7.684 -26.503 1.00 83.19 168 THR A CA 1
ATOM 1277 C C . THR A 1 168 ? 27.787 -7.569 -27.536 1.00 83.19 168 THR A C 1
ATOM 1279 O O . THR A 1 168 ? 28.883 -7.124 -27.198 1.00 83.19 168 THR A O 1
ATOM 1282 N N . ASP A 1 169 ? 27.517 -7.920 -28.796 1.00 72.38 169 ASP A N 1
ATOM 1283 C CA . ASP A 1 169 ? 28.559 -8.001 -29.829 1.00 72.38 169 ASP A CA 1
ATOM 1284 C C . ASP A 1 169 ? 28.908 -6.646 -30.464 1.00 72.38 169 ASP A C 1
ATOM 1286 O O . ASP A 1 169 ? 30.035 -6.440 -30.919 1.00 72.38 169 ASP A O 1
ATOM 1290 N N . SER A 1 170 ? 27.945 -5.721 -30.569 1.00 78.75 170 SER A N 1
ATOM 1291 C CA . SER A 1 170 ? 28.171 -4.432 -31.234 1.00 78.75 170 SER A CA 1
ATOM 1292 C C . SER A 1 170 ? 27.112 -3.367 -30.907 1.00 78.75 170 SER A C 1
ATOM 1294 O O . SER A 1 170 ? 25.985 -3.703 -30.545 1.00 78.75 170 SER A O 1
ATOM 1296 N N . PRO A 1 171 ? 27.427 -2.068 -31.088 1.00 87.06 171 PRO A N 1
ATOM 1297 C CA . PRO A 1 171 ? 26.446 -0.990 -30.983 1.00 87.06 171 PRO A CA 1
ATOM 1298 C C . PRO A 1 171 ? 25.409 -1.046 -32.122 1.00 87.06 171 PRO A C 1
ATOM 1300 O O . PRO A 1 171 ? 25.771 -1.005 -33.300 1.00 87.06 171 PRO A O 1
ATOM 1303 N N . VAL A 1 172 ? 24.111 -1.068 -31.797 1.00 89.31 172 VAL A N 1
ATOM 1304 C CA . VAL A 1 172 ? 23.019 -1.263 -32.778 1.00 89.31 172 VAL A CA 1
ATOM 1305 C C . VAL A 1 172 ? 22.179 0.013 -32.954 1.00 89.31 172 VAL A C 1
ATOM 1307 O O . VAL A 1 172 ? 21.830 0.664 -31.966 1.00 89.31 172 VAL A O 1
ATOM 1310 N N . PRO A 1 173 ? 21.775 0.401 -34.183 1.00 90.88 173 PRO A N 1
ATOM 1311 C CA . PRO A 1 173 ? 20.845 1.510 -34.389 1.00 90.88 173 PRO A CA 1
ATOM 1312 C C . PRO A 1 173 ? 19.499 1.286 -33.683 1.00 90.88 173 PRO A C 1
ATOM 1314 O O . PRO A 1 173 ? 18.849 0.260 -33.869 1.00 90.88 173 PRO A O 1
ATOM 1317 N N . GLY A 1 174 ? 19.000 2.286 -32.953 1.00 85.31 174 GLY A N 1
ATOM 1318 C CA . GLY A 1 174 ? 17.749 2.185 -32.186 1.00 85.31 174 GLY A CA 1
ATOM 1319 C C . GLY A 1 174 ? 16.494 1.890 -33.028 1.00 85.31 174 GLY A C 1
ATOM 1320 O O . GLY A 1 174 ? 15.492 1.414 -32.498 1.00 85.31 174 GLY A O 1
ATOM 1321 N N . ALA A 1 175 ? 16.542 2.130 -34.344 1.00 84.25 175 ALA A N 1
ATOM 1322 C CA . ALA A 1 175 ? 15.508 1.684 -35.282 1.00 84.25 175 ALA A CA 1
ATOM 1323 C C . ALA A 1 175 ? 15.515 0.153 -35.455 1.00 84.25 175 ALA A C 1
ATOM 1325 O O . ALA A 1 175 ? 14.463 -0.476 -35.374 1.00 84.25 175 ALA A O 1
ATOM 1326 N N . THR A 1 176 ? 16.700 -0.441 -35.607 1.00 86.75 176 THR A N 1
ATOM 1327 C CA . THR A 1 176 ? 16.916 -1.892 -35.684 1.00 86.75 176 THR A CA 1
ATOM 1328 C C . THR A 1 176 ? 16.579 -2.572 -34.357 1.00 86.75 176 THR A C 1
ATOM 1330 O O . THR A 1 176 ? 15.910 -3.599 -34.365 1.00 86.75 176 THR A O 1
ATOM 1333 N N . VAL A 1 177 ? 16.925 -1.959 -33.214 1.00 87.94 177 VAL A N 1
ATOM 1334 C CA . VAL A 1 177 ? 16.502 -2.439 -31.880 1.00 87.94 177 VAL A CA 1
ATOM 1335 C C . VAL A 1 177 ? 14.975 -2.522 -31.779 1.00 87.94 177 VAL A C 1
ATOM 1337 O O . VAL A 1 177 ? 14.436 -3.513 -31.291 1.00 87.94 177 VAL A O 1
ATOM 1340 N N . ARG A 1 178 ? 14.253 -1.514 -32.286 1.00 84.81 178 ARG A N 1
ATOM 1341 C CA . ARG A 1 178 ? 12.782 -1.507 -32.293 1.00 84.81 178 ARG A CA 1
ATOM 1342 C C . ARG A 1 178 ? 12.186 -2.599 -33.175 1.00 84.81 178 ARG A C 1
ATOM 1344 O O . ARG A 1 178 ? 11.189 -3.205 -32.790 1.00 84.81 178 ARG A O 1
ATOM 1351 N N . GLU A 1 179 ? 12.767 -2.842 -34.344 1.00 84.19 179 GLU A N 1
ATOM 1352 C CA . GLU A 1 179 ? 12.323 -3.898 -35.256 1.00 84.19 179 GLU A CA 1
ATOM 1353 C C . GLU A 1 179 ? 12.574 -5.291 -34.660 1.00 84.19 179 GLU A C 1
ATOM 1355 O O . GLU A 1 179 ? 11.649 -6.102 -34.580 1.00 84.19 179 GLU A O 1
ATOM 1360 N N . ALA A 1 180 ? 13.786 -5.531 -34.150 1.00 79.62 180 ALA A N 1
ATOM 1361 C CA . ALA A 1 180 ? 14.167 -6.778 -33.495 1.00 79.62 180 ALA A CA 1
ATOM 1362 C C . ALA A 1 180 ? 13.283 -7.074 -32.272 1.00 79.62 180 ALA A C 1
ATOM 1364 O O . ALA A 1 180 ? 12.727 -8.166 -32.177 1.00 79.62 180 ALA A O 1
ATOM 1365 N N . ALA A 1 181 ? 13.056 -6.087 -31.398 1.00 77.69 181 ALA A N 1
ATOM 1366 C CA . ALA A 1 181 ? 12.190 -6.246 -30.231 1.00 77.69 181 ALA A CA 1
ATOM 1367 C C . ALA A 1 181 ? 10.735 -6.563 -30.608 1.00 77.69 181 ALA A C 1
ATOM 1369 O O . ALA A 1 181 ? 10.106 -7.420 -29.993 1.00 77.69 181 ALA A O 1
ATOM 1370 N N . THR A 1 182 ? 10.213 -5.909 -31.654 1.00 75.94 182 THR A N 1
ATOM 1371 C CA . THR A 1 182 ? 8.860 -6.186 -32.166 1.00 75.94 182 THR A CA 1
ATOM 1372 C C . THR A 1 182 ? 8.754 -7.622 -32.689 1.00 75.94 182 THR A C 1
ATOM 1374 O O . THR A 1 182 ? 7.746 -8.287 -32.465 1.00 75.94 182 THR A O 1
ATOM 1377 N N . LYS A 1 183 ? 9.806 -8.122 -33.351 1.00 76.06 183 LYS A N 1
ATOM 1378 C CA . LYS A 1 183 ? 9.890 -9.498 -33.861 1.00 76.06 183 LYS A CA 1
ATOM 1379 C C . LYS A 1 183 ? 10.047 -10.543 -32.746 1.00 76.06 183 LYS A C 1
ATOM 1381 O O . LYS A 1 183 ? 9.526 -11.643 -32.891 1.00 76.06 183 LYS A O 1
ATOM 1386 N N . ALA A 1 184 ? 10.721 -10.190 -31.652 1.00 71.00 184 ALA A N 1
ATOM 1387 C CA . ALA A 1 184 ? 10.849 -11.003 -30.440 1.00 71.00 184 ALA A CA 1
ATOM 1388 C C . ALA A 1 184 ? 9.597 -10.964 -29.532 1.00 71.00 184 ALA A C 1
ATOM 1390 O O . ALA A 1 184 ? 9.520 -11.700 -28.557 1.00 71.00 184 ALA A O 1
ATOM 1391 N N . GLY A 1 185 ? 8.590 -10.143 -29.857 1.00 69.56 185 GLY A N 1
ATOM 1392 C CA . GLY A 1 185 ? 7.325 -10.066 -29.117 1.00 69.56 185 GLY A CA 1
ATOM 1393 C C . GLY A 1 185 ? 7.304 -9.059 -27.960 1.00 69.56 185 GLY A C 1
ATOM 1394 O O . GLY A 1 185 ? 6.274 -8.920 -27.299 1.00 69.56 185 GLY A O 1
ATOM 1395 N N . HIS A 1 186 ? 8.381 -8.302 -27.732 1.00 74.06 186 HIS A N 1
ATOM 1396 C CA . HIS A 1 186 ? 8.414 -7.279 -26.685 1.00 74.06 186 HIS A CA 1
ATOM 1397 C C . HIS A 1 186 ? 7.673 -6.004 -27.109 1.00 74.06 186 HIS A C 1
ATOM 1399 O O . HIS A 1 186 ? 7.797 -5.512 -28.235 1.00 74.06 186 HIS A O 1
ATOM 1405 N N . THR A 1 187 ? 6.952 -5.387 -26.168 1.00 80.38 187 THR A N 1
ATOM 1406 C CA . THR A 1 187 ? 6.368 -4.059 -26.405 1.00 80.38 187 THR A CA 1
ATOM 1407 C C . THR A 1 187 ? 7.455 -2.981 -26.369 1.00 80.38 187 THR A C 1
ATOM 1409 O O . THR A 1 187 ? 8.355 -3.003 -25.527 1.00 80.38 187 THR A O 1
ATOM 1412 N N . TRP A 1 188 ? 7.345 -1.967 -27.232 1.00 80.75 188 TRP A N 1
ATOM 1413 C CA . TRP A 1 188 ? 8.312 -0.860 -27.260 1.00 80.75 188 TRP A CA 1
ATOM 1414 C C . TRP A 1 188 ? 8.364 -0.056 -25.946 1.00 80.75 188 TRP A C 1
ATOM 1416 O O . TRP A 1 188 ? 9.387 0.551 -25.630 1.00 80.75 188 TRP A O 1
ATOM 1426 N N . ALA A 1 189 ? 7.286 -0.074 -25.152 1.00 65.94 189 ALA A N 1
ATOM 1427 C CA . ALA A 1 189 ? 7.269 0.520 -23.818 1.00 65.94 189 ALA A CA 1
ATOM 1428 C C . ALA A 1 189 ? 8.202 -0.233 -22.854 1.00 65.94 189 ALA A C 1
ATOM 1430 O O . ALA A 1 189 ? 9.001 0.399 -22.164 1.00 65.94 189 ALA A O 1
ATOM 1431 N N . THR A 1 190 ? 8.161 -1.568 -22.857 1.00 72.56 190 THR A N 1
ATOM 1432 C CA . THR A 1 190 ? 9.023 -2.408 -22.015 1.00 72.56 190 THR A CA 1
ATOM 1433 C C . THR A 1 190 ? 10.495 -2.308 -22.421 1.00 72.56 190 THR A C 1
ATOM 1435 O O . THR A 1 190 ? 11.338 -2.086 -21.561 1.00 72.56 190 THR A O 1
ATOM 1438 N N . VAL A 1 191 ? 10.806 -2.306 -23.722 1.00 79.06 191 VAL A N 1
ATOM 1439 C CA . VAL A 1 191 ? 12.179 -2.083 -24.233 1.00 79.06 191 VAL A CA 1
ATOM 1440 C C . VAL A 1 191 ? 12.743 -0.733 -23.769 1.00 79.06 191 VAL A C 1
ATOM 1442 O O . VAL A 1 191 ? 13.898 -0.627 -23.357 1.00 79.06 191 VAL A O 1
ATOM 1445 N N . ARG A 1 192 ? 11.914 0.321 -23.784 1.00 82.56 192 ARG A N 1
ATOM 1446 C CA . ARG A 1 192 ? 12.306 1.655 -23.306 1.00 82.56 192 ARG A CA 1
ATOM 1447 C C . ARG A 1 192 ? 12.528 1.706 -21.786 1.00 82.56 192 ARG A C 1
ATOM 1449 O O . ARG A 1 192 ? 13.288 2.566 -21.352 1.00 82.56 192 ARG A O 1
ATOM 1456 N N . ARG A 1 193 ? 11.899 0.815 -21.003 1.00 72.62 193 ARG A N 1
ATOM 1457 C CA . ARG A 1 193 ? 12.134 0.640 -19.552 1.00 72.62 193 ARG A CA 1
ATOM 1458 C C . ARG A 1 193 ? 13.385 -0.198 -19.258 1.00 72.62 193 ARG A C 1
ATOM 1460 O O . ARG A 1 193 ? 14.147 0.161 -18.369 1.00 72.62 193 ARG A O 1
ATOM 1467 N N . ALA A 1 194 ? 13.640 -1.255 -20.030 1.00 82.19 194 ALA A N 1
ATOM 1468 C CA . ALA A 1 194 ? 14.833 -2.093 -19.882 1.00 82.19 194 ALA A CA 1
ATOM 1469 C C . ALA A 1 194 ? 16.134 -1.324 -20.197 1.00 82.19 194 ALA A C 1
ATOM 1471 O O . ALA A 1 194 ? 17.133 -1.486 -19.503 1.00 82.19 194 ALA A O 1
ATOM 1472 N N . LYS A 1 195 ? 16.103 -0.408 -21.176 1.00 82.56 195 LYS A N 1
ATOM 1473 C CA . LYS A 1 195 ? 17.256 0.420 -21.568 1.00 82.56 195 LYS A CA 1
ATOM 1474 C C . LYS A 1 195 ? 17.980 1.130 -20.397 1.00 82.56 195 LYS A C 1
ATOM 1476 O O . LYS A 1 195 ? 19.175 0.889 -20.242 1.00 82.56 195 LYS A O 1
ATOM 1481 N N . PRO A 1 196 ? 17.338 2.005 -19.590 1.00 74.94 196 PRO A N 1
ATOM 1482 C CA . PRO A 1 196 ? 18.006 2.638 -18.451 1.00 74.94 196 PRO A CA 1
ATOM 1483 C C . PRO A 1 196 ? 18.383 1.638 -17.351 1.00 74.94 196 PRO A C 1
ATOM 1485 O O . PRO A 1 196 ? 19.409 1.832 -16.710 1.00 74.94 196 PRO A O 1
ATOM 1488 N N . ALA A 1 197 ? 17.615 0.556 -17.164 1.00 75.50 197 ALA A N 1
ATOM 1489 C CA . ALA A 1 197 ? 17.919 -0.476 -16.170 1.00 75.50 197 ALA A CA 1
ATOM 1490 C C . ALA A 1 197 ? 19.218 -1.251 -16.476 1.00 75.50 197 ALA A C 1
ATOM 1492 O O . ALA A 1 197 ? 19.879 -1.711 -15.553 1.00 75.50 197 ALA A O 1
ATOM 1493 N N . LEU A 1 198 ? 19.598 -1.351 -17.754 1.00 79.94 198 LEU A N 1
ATOM 1494 C CA . LEU A 1 198 ? 20.866 -1.925 -18.226 1.00 79.94 198 LEU A CA 1
ATOM 1495 C C . LEU A 1 198 ? 21.989 -0.887 -18.409 1.00 79.94 198 LEU A C 1
ATOM 1497 O O . LEU A 1 198 ? 23.057 -1.209 -18.927 1.00 79.94 198 LEU A O 1
ATOM 1501 N N . GLY A 1 199 ? 21.750 0.386 -18.072 1.00 81.81 199 GLY A N 1
ATOM 1502 C CA . GLY A 1 199 ? 22.713 1.464 -18.317 1.00 81.81 199 GLY A CA 1
ATOM 1503 C C . GLY A 1 199 ? 23.021 1.716 -19.802 1.00 81.81 199 GLY A C 1
ATOM 1504 O O . GLY A 1 199 ? 24.054 2.307 -20.113 1.00 81.81 199 GLY A O 1
ATOM 1505 N N . ILE A 1 200 ? 22.154 1.278 -20.727 1.00 86.06 200 ILE A N 1
ATOM 1506 C CA . ILE A 1 200 ? 22.390 1.372 -22.176 1.00 86.06 200 ILE A CA 1
ATOM 1507 C C . ILE A 1 200 ? 22.435 2.840 -22.612 1.00 86.06 200 ILE A C 1
ATOM 1509 O O . ILE A 1 200 ? 21.426 3.563 -22.578 1.00 86.06 200 ILE A O 1
ATOM 1513 N N . SER A 1 201 ? 23.607 3.265 -23.088 1.00 83.38 201 SER A N 1
ATOM 1514 C CA . SER A 1 201 ? 23.810 4.593 -23.654 1.00 83.38 201 SER A CA 1
ATOM 1515 C C . SER A 1 201 ? 23.135 4.703 -25.023 1.00 83.38 201 SER A C 1
ATOM 1517 O O . SER A 1 201 ? 22.696 3.723 -25.633 1.00 83.38 201 SER A O 1
ATOM 1519 N N . SER A 1 202 ? 22.964 5.933 -25.502 1.00 85.81 202 SER A N 1
ATOM 1520 C CA . SER A 1 202 ? 22.318 6.178 -26.786 1.00 85.81 202 SER A CA 1
ATOM 1521 C C . SER A 1 202 ? 22.849 7.444 -27.410 1.00 85.81 202 SER A C 1
ATOM 1523 O O . SER A 1 202 ? 22.363 8.536 -27.117 1.00 85.81 202 SER A O 1
ATOM 1525 N N . GLU A 1 203 ? 23.819 7.282 -28.294 1.00 82.81 203 GLU A N 1
ATOM 1526 C CA . GLU A 1 203 ? 24.555 8.378 -28.905 1.00 82.81 203 GLU A CA 1
ATOM 1527 C C . GLU A 1 203 ? 24.116 8.598 -30.347 1.00 82.81 203 GLU A C 1
ATOM 1529 O O . GLU A 1 203 ? 23.730 7.672 -31.062 1.00 82.81 203 GLU A O 1
ATOM 1534 N N . LYS A 1 204 ? 24.141 9.854 -30.791 1.00 83.00 204 LYS A N 1
ATOM 1535 C CA . LYS A 1 204 ? 23.781 10.202 -32.162 1.00 83.00 204 LYS A CA 1
ATOM 1536 C C . LYS A 1 204 ? 25.037 10.202 -33.024 1.00 83.00 204 LYS A C 1
ATOM 1538 O O . LYS A 1 204 ? 25.931 11.015 -32.798 1.00 83.00 204 LYS A O 1
ATOM 1543 N N . GLN A 1 205 ? 25.085 9.345 -34.041 1.00 79.50 205 GLN A N 1
ATOM 1544 C CA . GLN A 1 205 ? 26.261 9.188 -34.897 1.00 79.50 205 GLN A CA 1
ATOM 1545 C C . GLN A 1 205 ? 26.395 10.362 -35.890 1.00 79.50 205 GLN A C 1
ATOM 1547 O O . GLN A 1 205 ? 26.073 10.272 -37.074 1.00 79.50 205 GLN A O 1
ATOM 1552 N N . GLY A 1 206 ? 26.836 11.516 -35.389 1.00 76.25 206 GLY A N 1
ATOM 1553 C CA . GLY A 1 206 ? 26.959 12.759 -36.148 1.00 76.25 206 GLY A CA 1
ATOM 1554 C C . GLY A 1 206 ? 25.629 13.481 -36.417 1.00 76.25 206 GLY A C 1
ATOM 1555 O O . GLY A 1 206 ? 24.532 13.023 -36.093 1.00 76.25 206 GLY A O 1
ATOM 1556 N N . MET A 1 207 ? 25.716 14.661 -37.040 1.00 67.38 207 MET A N 1
ATOM 1557 C CA . MET A 1 207 ? 24.591 15.605 -37.183 1.00 67.38 207 MET A CA 1
ATOM 1558 C C . MET A 1 207 ? 23.339 15.026 -37.870 1.00 67.38 207 MET A C 1
ATOM 1560 O O . MET A 1 207 ? 22.222 15.412 -37.512 1.00 67.38 207 MET A O 1
ATOM 1564 N N . LYS A 1 208 ? 23.509 14.099 -38.823 1.00 75.31 208 LYS A N 1
ATOM 1565 C CA . LYS A 1 208 ? 22.424 13.457 -39.595 1.00 75.31 208 LYS A CA 1
ATOM 1566 C C . LYS A 1 208 ? 22.335 11.931 -39.432 1.00 75.31 208 LYS A C 1
ATOM 1568 O O . LYS A 1 208 ? 21.461 11.335 -40.052 1.00 75.31 208 LYS A O 1
ATOM 1573 N N . GLY A 1 209 ? 23.211 11.302 -38.647 1.00 74.06 209 GLY A N 1
ATOM 1574 C CA . GLY A 1 209 ? 23.208 9.846 -38.492 1.00 74.06 209 GLY A CA 1
ATOM 1575 C C . GLY A 1 209 ? 22.177 9.327 -37.483 1.00 74.06 209 GLY A C 1
ATOM 1576 O O . GLY A 1 209 ? 21.508 10.119 -36.802 1.00 74.06 209 GLY A O 1
ATOM 1577 N N . PRO A 1 210 ? 22.026 7.993 -37.405 1.00 82.94 210 PRO A N 1
ATOM 1578 C CA . PRO A 1 210 ? 21.101 7.336 -36.492 1.00 82.94 210 PRO A CA 1
ATOM 1579 C C . PRO A 1 210 ? 21.523 7.501 -35.026 1.00 82.94 210 PRO A C 1
ATOM 1581 O O . PRO A 1 210 ? 22.680 7.779 -34.707 1.00 82.94 210 PRO A O 1
ATOM 1584 N N . TRP A 1 211 ? 20.564 7.282 -34.126 1.00 84.19 211 TRP A N 1
ATOM 1585 C CA . TRP A 1 211 ? 20.855 7.020 -32.719 1.00 84.19 211 TRP A CA 1
ATOM 1586 C C . TRP A 1 211 ? 21.287 5.562 -32.570 1.00 84.19 211 TRP A C 1
ATOM 1588 O O . TRP A 1 211 ? 20.522 4.663 -32.923 1.00 84.19 211 TRP A O 1
ATOM 1598 N N . ILE A 1 212 ? 22.493 5.345 -32.063 1.00 89.06 212 ILE A N 1
ATOM 1599 C CA . ILE A 1 212 ? 23.101 4.042 -31.800 1.00 89.06 212 ILE A CA 1
ATOM 1600 C C . ILE A 1 212 ? 22.955 3.740 -30.310 1.00 89.06 212 ILE A C 1
ATOM 1602 O O . ILE A 1 212 ? 23.181 4.628 -29.494 1.00 89.06 212 ILE A O 1
ATOM 1606 N N . TRP A 1 213 ? 22.536 2.527 -29.957 1.00 90.94 213 TRP A N 1
ATOM 1607 C CA . TRP A 1 213 ? 22.453 2.046 -28.576 1.00 90.94 213 TRP A CA 1
ATOM 1608 C C . TRP A 1 213 ? 23.624 1.105 -28.296 1.00 90.94 213 TRP A C 1
ATOM 1610 O O . TRP A 1 213 ? 23.996 0.318 -29.166 1.00 90.94 213 TRP A O 1
ATOM 1620 N N . GLN A 1 214 ? 24.191 1.184 -27.094 1.00 87.38 214 GLN A N 1
ATOM 1621 C CA . GLN A 1 214 ? 25.346 0.384 -26.690 1.00 87.38 214 GLN A CA 1
ATOM 1622 C C . GLN A 1 214 ? 25.275 0.055 -25.193 1.00 87.38 214 GLN A C 1
ATOM 1624 O O . GLN A 1 214 ? 24.864 0.898 -24.394 1.00 87.38 214 GLN A O 1
ATOM 1629 N N . LEU A 1 215 ? 25.679 -1.160 -24.813 1.00 86.69 215 LEU A N 1
ATOM 1630 C CA . LEU A 1 215 ? 25.890 -1.519 -23.407 1.00 86.69 215 LEU A CA 1
ATOM 1631 C C . LEU A 1 215 ? 27.070 -0.727 -22.808 1.00 86.69 215 LEU A C 1
ATOM 1633 O O . LEU A 1 215 ? 28.005 -0.375 -23.536 1.00 86.69 215 LEU A O 1
ATOM 1637 N N . PRO A 1 216 ? 27.067 -0.452 -21.492 1.00 80.94 216 PRO A N 1
ATOM 1638 C CA . PRO A 1 216 ? 28.231 0.120 -20.827 1.00 80.94 216 PRO A CA 1
ATOM 1639 C C . PRO A 1 216 ? 29.450 -0.795 -21.013 1.00 80.94 216 PRO A C 1
ATOM 1641 O O . PRO A 1 216 ? 29.343 -2.020 -20.933 1.00 80.94 216 PRO A O 1
ATOM 1644 N N . ALA A 1 217 ? 30.620 -0.203 -21.268 1.00 66.56 217 ALA A N 1
ATOM 1645 C CA . ALA A 1 217 ? 31.850 -0.969 -21.436 1.00 66.56 217 ALA A CA 1
ATOM 1646 C C . ALA A 1 217 ? 32.147 -1.763 -20.156 1.00 66.56 217 ALA A C 1
ATOM 1648 O O . ALA A 1 217 ? 32.278 -1.190 -19.072 1.00 66.56 217 ALA A O 1
ATOM 1649 N N . LYS A 1 218 ? 32.256 -3.088 -20.290 1.00 50.03 218 LYS A N 1
ATOM 1650 C CA . LYS A 1 218 ? 32.544 -4.001 -19.184 1.00 50.03 218 LYS A CA 1
ATOM 1651 C C . LYS A 1 218 ? 33.999 -3.814 -18.751 1.00 50.03 218 LYS A C 1
ATOM 1653 O O . LYS A 1 218 ? 34.886 -4.498 -19.256 1.00 50.03 218 LYS A O 1
ATOM 1658 N N . MET A 1 219 ? 34.247 -2.860 -17.852 1.00 34.59 219 MET A N 1
ATOM 1659 C CA . MET A 1 219 ? 35.551 -2.730 -17.207 1.00 34.59 219 MET A CA 1
ATOM 1660 C C . MET A 1 219 ? 35.802 -3.999 -16.397 1.00 34.59 219 MET A C 1
ATOM 1662 O O . MET A 1 219 ? 35.127 -4.261 -15.401 1.00 34.59 219 MET A O 1
ATOM 1666 N N . LEU A 1 220 ? 36.747 -4.806 -16.874 1.00 33.06 220 LEU A N 1
ATOM 1667 C CA . LEU A 1 220 ? 37.337 -5.883 -16.098 1.00 33.06 220 LEU A CA 1
ATOM 1668 C C . LEU A 1 220 ? 38.066 -5.218 -14.930 1.00 33.06 220 LEU A C 1
ATOM 1670 O O . LEU A 1 220 ? 39.085 -4.570 -15.138 1.00 33.06 220 LEU A O 1
ATOM 1674 N N . THR A 1 221 ? 37.523 -5.338 -13.721 1.00 31.83 221 THR A N 1
ATOM 1675 C CA . THR A 1 221 ? 38.298 -5.083 -12.504 1.00 31.83 221 THR A CA 1
ATOM 1676 C C . THR A 1 221 ? 39.381 -6.146 -12.420 1.00 31.83 221 THR A C 1
ATOM 1678 O O . THR A 1 221 ? 39.063 -7.335 -12.525 1.00 31.83 221 THR A O 1
ATOM 1681 N N . ASP A 1 222 ? 40.629 -5.711 -12.284 1.00 30.42 222 ASP A N 1
ATOM 1682 C CA . ASP A 1 222 ? 41.811 -6.534 -12.516 1.00 30.42 222 ASP A CA 1
ATOM 1683 C C . ASP A 1 222 ? 41.823 -7.842 -11.716 1.00 30.42 222 ASP A C 1
ATOM 1685 O O . ASP A 1 222 ? 41.583 -7.874 -10.508 1.00 30.42 222 ASP A O 1
ATOM 1689 N N . SER A 1 223 ? 42.164 -8.933 -12.401 1.00 32.31 223 SER A N 1
ATOM 1690 C CA . SER A 1 223 ? 42.697 -10.119 -11.744 1.00 32.31 223 SER A CA 1
ATOM 1691 C C . SER A 1 223 ? 44.158 -9.853 -11.392 1.00 32.31 223 SER A C 1
ATOM 1693 O O . SER A 1 223 ? 44.984 -9.708 -12.297 1.00 32.31 223 SER A O 1
ATOM 1695 N N . GLU A 1 224 ? 44.475 -9.811 -10.100 1.00 38.62 224 GLU A N 1
ATOM 1696 C CA . GLU A 1 224 ? 45.861 -9.857 -9.628 1.00 38.62 224 GLU A CA 1
ATOM 1697 C C . GLU A 1 224 ? 46.576 -11.128 -10.151 1.00 38.62 224 GLU A C 1
ATOM 1699 O O . GLU A 1 224 ? 45.934 -12.125 -10.486 1.00 38.62 224 GLU A O 1
ATOM 1704 N N . ASP A 1 225 ? 47.911 -11.071 -10.208 1.00 38.84 225 ASP A N 1
ATOM 1705 C CA . ASP A 1 225 ? 48.855 -12.119 -10.648 1.00 38.84 225 ASP A CA 1
ATOM 1706 C C . ASP A 1 225 ? 49.031 -12.391 -12.163 1.00 38.84 225 ASP A C 1
ATOM 1708 O O . ASP A 1 225 ? 48.663 -13.439 -12.698 1.00 38.84 225 ASP A O 1
ATOM 1712 N N . ALA A 1 226 ? 49.819 -11.527 -12.822 1.00 33.00 226 ALA A N 1
ATOM 1713 C CA . ALA A 1 226 ? 50.787 -11.952 -13.844 1.00 33.00 226 ALA A CA 1
ATOM 1714 C C . ALA A 1 226 ? 52.020 -11.020 -13.872 1.00 33.00 226 ALA A C 1
ATOM 1716 O O . ALA A 1 226 ? 51.890 -9.800 -13.939 1.00 33.00 226 ALA A O 1
ATOM 1717 N N . HIS A 1 227 ? 53.233 -11.586 -13.816 1.00 33.31 227 HIS A N 1
ATOM 1718 C CA . HIS A 1 227 ? 54.485 -10.815 -13.756 1.00 33.31 227 HIS A CA 1
ATOM 1719 C C . HIS A 1 227 ? 54.780 -10.011 -15.043 1.00 33.31 227 HIS A C 1
ATOM 1721 O O . HIS A 1 227 ? 54.552 -10.517 -16.145 1.00 33.31 227 HIS A O 1
ATOM 1727 N N . PRO A 1 228 ? 55.388 -8.810 -14.939 1.00 30.62 228 PRO A N 1
ATOM 1728 C CA . PRO A 1 228 ? 55.821 -8.046 -16.104 1.00 30.62 228 PRO A CA 1
ATOM 1729 C C . PRO A 1 228 ? 57.044 -8.700 -16.760 1.00 30.62 228 PRO A C 1
ATOM 1731 O O . PRO A 1 228 ? 57.984 -9.105 -16.075 1.00 30.62 228 PRO A O 1
ATOM 1734 N N . THR A 1 229 ? 57.061 -8.755 -18.094 1.00 29.88 229 THR A N 1
ATOM 1735 C CA . THR A 1 229 ? 58.252 -9.134 -18.872 1.00 29.88 229 THR A CA 1
ATOM 1736 C C . THR A 1 229 ? 58.586 -8.026 -19.872 1.00 29.88 229 THR A C 1
ATOM 1738 O O . THR A 1 229 ? 57.701 -7.528 -20.556 1.00 29.88 229 THR A O 1
ATOM 1741 N N . ASP A 1 230 ? 59.872 -7.681 -19.926 1.00 29.95 230 ASP A N 1
ATOM 1742 C CA . ASP A 1 230 ? 60.554 -6.737 -20.821 1.00 29.95 230 ASP A CA 1
ATOM 1743 C C . ASP A 1 230 ? 60.143 -5.250 -20.853 1.00 29.95 230 ASP A C 1
ATOM 1745 O O . ASP A 1 230 ? 59.257 -4.775 -21.560 1.00 29.95 230 ASP A O 1
ATOM 1749 N N . VAL A 1 231 ? 60.986 -4.501 -20.142 1.00 33.62 231 VAL A N 1
ATOM 1750 C CA . VAL A 1 231 ? 61.415 -3.127 -20.409 1.00 33.62 231 VAL A CA 1
ATOM 1751 C C . VAL A 1 231 ? 61.728 -2.824 -21.884 1.00 33.62 231 VAL A C 1
ATOM 1753 O O . VAL A 1 231 ? 62.367 -3.602 -22.592 1.00 33.62 231 VAL A O 1
ATOM 1756 N N . SER A 1 232 ? 61.491 -1.574 -22.286 1.00 33.16 232 SER A N 1
ATOM 1757 C CA . SER A 1 232 ? 62.483 -0.837 -23.082 1.00 33.16 232 SER A CA 1
ATOM 1758 C C . SER A 1 232 ? 62.507 0.655 -22.714 1.00 33.16 232 SER A C 1
ATOM 1760 O O . SER A 1 232 ? 61.487 1.161 -22.245 1.00 33.16 232 SER A O 1
ATOM 1762 N N . PRO A 1 233 ? 63.661 1.347 -22.837 1.00 36.81 233 PRO A N 1
ATOM 1763 C CA . PRO A 1 233 ? 63.904 2.616 -22.146 1.00 36.81 233 PRO A CA 1
ATOM 1764 C C . PRO A 1 233 ? 64.040 3.834 -23.086 1.00 36.81 233 PRO A C 1
ATOM 1766 O O . PRO A 1 233 ? 64.446 3.666 -24.234 1.00 36.81 233 PRO A O 1
ATOM 1769 N N . PHE A 1 234 ? 63.828 5.043 -22.531 1.00 31.33 234 PHE A N 1
ATOM 1770 C CA . PHE A 1 234 ? 63.931 6.375 -23.181 1.00 31.33 234 PHE A CA 1
ATOM 1771 C C . PHE A 1 234 ? 62.847 6.625 -24.265 1.00 31.33 234 PHE A C 1
ATOM 1773 O O . PHE A 1 234 ? 62.574 5.739 -25.064 1.00 31.33 234 PHE A O 1
ATOM 1780 N N . GLU A 1 235 ? 62.147 7.758 -24.414 1.00 33.00 235 GLU A N 1
ATOM 1781 C CA . GLU A 1 235 ? 62.029 9.098 -23.779 1.00 33.00 235 GLU A CA 1
ATOM 1782 C C . GLU A 1 235 ? 60.627 9.655 -24.209 1.00 33.00 235 GLU A C 1
ATOM 1784 O O . GLU A 1 235 ? 60.042 9.114 -25.147 1.00 33.00 235 GLU A O 1
ATOM 1789 N N . GLU A 1 236 ? 59.952 10.665 -23.635 1.00 32.62 236 GLU A N 1
ATOM 1790 C CA . GLU A 1 236 ? 60.249 11.722 -22.644 1.00 32.62 236 GLU A CA 1
ATOM 1791 C C . GLU A 1 236 ? 58.928 12.150 -21.915 1.00 32.62 236 GLU A C 1
ATOM 1793 O O . GLU A 1 236 ? 57.839 11.830 -22.387 1.00 32.62 236 GLU A O 1
ATOM 1798 N N . ASN A 1 237 ? 59.019 12.946 -20.837 1.00 33.22 237 ASN A N 1
ATOM 1799 C CA . ASN A 1 237 ? 57.955 13.725 -20.152 1.00 33.22 237 ASN A CA 1
ATOM 1800 C C . ASN A 1 237 ? 56.773 13.001 -19.472 1.00 33.22 237 ASN A C 1
ATOM 1802 O O . ASN A 1 237 ? 55.715 12.738 -20.047 1.00 33.22 237 ASN A O 1
ATOM 1806 N N . GLU A 1 238 ? 56.913 12.868 -18.155 1.00 34.03 238 GLU A N 1
ATOM 1807 C CA . GLU A 1 238 ? 55.821 12.687 -17.202 1.00 34.03 238 GLU A CA 1
ATOM 1808 C C . GLU A 1 238 ? 54.913 13.934 -17.152 1.00 34.03 238 GLU A C 1
ATOM 1810 O O . GLU A 1 238 ? 55.394 15.057 -17.030 1.00 34.03 238 GLU A O 1
ATOM 1815 N N . HIS A 1 239 ? 53.593 13.743 -17.179 1.00 36.94 239 HIS A N 1
ATOM 1816 C CA . HIS A 1 239 ? 52.750 13.933 -15.988 1.00 36.94 239 HIS A CA 1
ATOM 1817 C C . HIS A 1 239 ? 51.286 13.602 -16.307 1.00 36.94 239 HIS A C 1
ATOM 1819 O O . HIS A 1 239 ? 50.674 14.142 -17.232 1.00 36.94 239 HIS A O 1
ATOM 1825 N N . LEU A 1 240 ? 50.712 12.722 -15.486 1.00 35.34 240 LEU A N 1
ATOM 1826 C CA . LEU A 1 240 ? 49.269 12.555 -15.378 1.00 35.34 240 LEU A CA 1
ATOM 1827 C C . LEU A 1 240 ? 48.682 13.868 -14.850 1.00 35.34 240 LEU A C 1
ATOM 1829 O O . LEU A 1 240 ? 49.085 14.342 -13.793 1.00 35.34 240 LEU A O 1
ATOM 1833 N N . ARG A 1 241 ? 47.711 14.447 -15.562 1.00 35.53 241 ARG A N 1
ATOM 1834 C CA . ARG A 1 241 ? 46.839 15.465 -14.967 1.00 35.53 241 ARG A CA 1
ATOM 1835 C C . ARG A 1 241 ? 45.884 14.766 -14.011 1.00 35.53 241 ARG A C 1
ATOM 1837 O O . ARG A 1 241 ? 44.849 14.257 -14.442 1.00 35.53 241 ARG A O 1
ATOM 1844 N N . GLU A 1 242 ? 46.232 14.745 -12.732 1.00 40.72 242 GLU A N 1
ATOM 1845 C CA . GLU A 1 242 ? 45.252 14.452 -11.692 1.00 40.72 242 GLU A CA 1
ATOM 1846 C C . GLU A 1 242 ? 44.224 15.599 -11.618 1.00 40.72 242 GLU A C 1
ATOM 1848 O O . GLU A 1 242 ? 44.582 16.766 -11.802 1.00 40.72 242 GLU A O 1
ATOM 1853 N N . PRO A 1 243 ? 42.932 15.302 -11.391 1.00 47.16 243 PRO A N 1
ATOM 1854 C CA . PRO A 1 243 ? 41.871 16.309 -11.438 1.00 47.16 243 PRO A CA 1
ATOM 1855 C C . PRO A 1 243 ? 41.861 17.304 -10.257 1.00 47.16 243 PRO A C 1
ATOM 1857 O O . PRO A 1 243 ? 41.035 18.216 -10.269 1.00 47.16 243 PRO A O 1
ATOM 1860 N N . ASP A 1 244 ? 42.749 17.163 -9.265 1.00 49.75 244 ASP A N 1
ATOM 1861 C CA . ASP A 1 244 ? 42.805 18.046 -8.086 1.00 49.75 244 ASP A CA 1
ATOM 1862 C C . ASP A 1 244 ? 43.645 19.327 -8.293 1.00 49.75 244 ASP A C 1
ATOM 1864 O O . ASP A 1 244 ? 43.289 20.378 -7.750 1.00 49.75 244 ASP A O 1
ATOM 1868 N N . ASP A 1 245 ? 44.700 19.304 -9.118 1.00 49.88 245 ASP A N 1
ATOM 1869 C CA . ASP A 1 245 ? 45.584 20.473 -9.318 1.00 49.88 245 ASP A CA 1
ATOM 1870 C C . ASP A 1 245 ? 44.856 21.664 -9.976 1.00 49.88 245 ASP A C 1
ATOM 1872 O O . ASP A 1 245 ? 45.043 22.823 -9.594 1.00 49.88 245 ASP A O 1
ATOM 1876 N N . ASP A 1 246 ? 43.970 21.389 -10.940 1.00 58.25 246 ASP A N 1
ATOM 1877 C CA . ASP A 1 246 ? 43.206 22.417 -11.670 1.00 58.25 246 ASP A CA 1
ATOM 1878 C C . ASP A 1 246 ? 42.190 23.124 -10.744 1.00 58.25 246 ASP A C 1
ATOM 1880 O O . ASP A 1 246 ? 41.923 24.325 -10.873 1.00 58.25 246 ASP A O 1
ATOM 1884 N N . LEU A 1 247 ? 41.683 22.406 -9.733 1.00 58.50 247 LEU A N 1
ATOM 1885 C CA . LEU A 1 247 ? 40.815 22.940 -8.683 1.00 58.50 247 LEU A CA 1
ATOM 1886 C C . LEU A 1 247 ? 41.588 23.846 -7.717 1.00 58.50 247 LEU A C 1
ATOM 1888 O O . LEU A 1 247 ? 41.146 24.971 -7.465 1.00 58.50 247 LEU A O 1
ATOM 1892 N N . GLN A 1 248 ? 42.754 23.415 -7.221 1.00 57.75 248 GLN A N 1
ATOM 1893 C CA . GLN A 1 248 ? 43.579 24.236 -6.321 1.00 57.75 248 GLN A CA 1
ATOM 1894 C C . GLN A 1 248 ? 44.066 25.527 -6.997 1.00 57.75 248 GLN A C 1
ATOM 1896 O O . GLN A 1 248 ? 44.022 26.609 -6.396 1.00 57.75 248 GLN A O 1
ATOM 1901 N N . GLN A 1 249 ? 44.461 25.446 -8.270 1.00 61.50 249 GLN A N 1
ATOM 1902 C CA . GLN A 1 249 ? 44.878 26.612 -9.046 1.00 61.50 249 GLN A CA 1
ATOM 1903 C C . GLN A 1 249 ? 43.711 27.592 -9.267 1.00 61.50 249 GLN A C 1
ATOM 1905 O O . GLN A 1 249 ? 43.882 28.804 -9.097 1.00 61.50 249 GLN A O 1
ATOM 1910 N N . THR A 1 250 ? 42.510 27.079 -9.565 1.00 63.38 250 THR A N 1
ATOM 1911 C CA . THR A 1 250 ? 41.297 27.897 -9.739 1.00 63.38 250 THR A CA 1
ATOM 1912 C C . THR A 1 250 ? 40.866 28.569 -8.430 1.00 63.38 250 THR A C 1
ATOM 1914 O O . THR A 1 250 ? 40.565 29.762 -8.432 1.00 63.38 250 THR A O 1
ATOM 1917 N N . ILE A 1 251 ? 40.896 27.854 -7.296 1.00 61.84 251 ILE A N 1
ATOM 1918 C CA . ILE A 1 251 ? 40.633 28.415 -5.956 1.00 61.84 251 ILE A CA 1
ATOM 1919 C C . ILE A 1 251 ? 41.605 29.565 -5.649 1.00 61.84 251 ILE A C 1
ATOM 1921 O O . ILE A 1 251 ? 41.190 30.626 -5.176 1.00 61.84 251 ILE A O 1
ATOM 1925 N N . THR A 1 252 ? 42.890 29.383 -5.959 1.00 63.53 252 THR A N 1
ATOM 1926 C CA . THR A 1 252 ? 43.943 30.370 -5.677 1.00 63.53 252 THR A CA 1
ATOM 1927 C C . THR A 1 252 ? 43.762 31.660 -6.487 1.00 63.53 252 THR A C 1
ATOM 1929 O O . THR A 1 252 ? 43.839 32.757 -5.925 1.00 63.53 252 THR A O 1
ATOM 1932 N N . ASP A 1 253 ? 43.453 31.558 -7.785 1.00 65.06 253 ASP A N 1
ATOM 1933 C CA . ASP A 1 253 ? 43.139 32.723 -8.628 1.00 65.06 253 ASP A CA 1
ATOM 1934 C C . ASP A 1 253 ? 41.863 33.438 -8.144 1.00 65.06 253 ASP A C 1
ATOM 1936 O O . ASP A 1 253 ? 41.845 34.668 -8.038 1.00 65.06 253 ASP A O 1
ATOM 1940 N N . LEU A 1 254 ? 40.827 32.690 -7.740 1.00 62.75 254 LEU A N 1
ATOM 1941 C CA . LEU A 1 254 ? 39.577 33.256 -7.223 1.00 62.75 254 LEU A CA 1
ATOM 1942 C C . LEU A 1 254 ? 39.790 34.081 -5.942 1.00 62.75 254 LEU A C 1
ATOM 1944 O O . LEU A 1 254 ? 39.313 35.213 -5.843 1.00 62.75 254 LEU A O 1
ATOM 1948 N N . LEU A 1 255 ? 40.556 33.549 -4.984 1.00 60.88 255 LEU A N 1
ATOM 1949 C CA . LEU A 1 255 ? 40.880 34.240 -3.731 1.00 60.88 255 LEU A CA 1
ATOM 1950 C C . LEU A 1 255 ? 41.740 35.491 -3.965 1.00 60.88 255 LEU A C 1
ATOM 1952 O O . LEU A 1 255 ? 41.535 36.506 -3.297 1.00 60.88 255 LEU A O 1
ATOM 1956 N N . SER A 1 256 ? 42.643 35.468 -4.952 1.00 62.28 256 SER A N 1
ATOM 1957 C CA . SER A 1 256 ? 43.473 36.632 -5.302 1.00 62.28 256 SER A CA 1
ATOM 1958 C C . SER A 1 256 ? 42.659 37.835 -5.809 1.00 62.28 256 SER A C 1
ATOM 1960 O O . SER A 1 256 ? 43.051 38.986 -5.607 1.00 62.28 256 SER A O 1
ATOM 1962 N N . ARG A 1 257 ? 41.495 37.581 -6.423 1.00 62.06 257 ARG A N 1
ATOM 1963 C CA . ARG A 1 257 ? 40.596 38.604 -6.989 1.00 62.06 257 ARG A CA 1
ATOM 1964 C C . ARG A 1 257 ? 39.582 39.151 -5.980 1.00 62.06 257 ARG A C 1
ATOM 1966 O O . ARG A 1 257 ? 39.017 40.219 -6.212 1.00 62.06 257 ARG A O 1
ATOM 1973 N N . HIS A 1 258 ? 39.379 38.463 -4.855 1.00 61.97 258 HIS A N 1
ATOM 1974 C CA . HIS A 1 258 ? 38.403 38.816 -3.819 1.00 61.97 258 HIS A CA 1
ATOM 1975 C C . HIS A 1 258 ? 39.071 38.999 -2.437 1.00 61.97 258 HIS A C 1
ATOM 1977 O O . HIS A 1 258 ? 38.837 38.217 -1.515 1.00 61.97 258 HIS A O 1
ATOM 1983 N N . PRO A 1 259 ? 39.861 40.077 -2.233 1.00 55.56 259 PRO A N 1
ATOM 1984 C CA . PRO A 1 259 ? 40.717 40.275 -1.051 1.00 55.56 259 PRO A CA 1
ATOM 1985 C C . PRO A 1 259 ? 39.976 40.562 0.272 1.00 55.56 259 PRO A C 1
ATOM 1987 O O . PRO A 1 259 ? 40.602 40.950 1.255 1.00 55.56 259 PRO A O 1
ATOM 1990 N N . LYS A 1 260 ? 38.647 40.411 0.312 1.00 58.16 260 LYS A N 1
ATOM 1991 C CA . LYS A 1 260 ? 37.822 40.496 1.533 1.00 58.16 260 LYS A CA 1
ATOM 1992 C C . LYS A 1 260 ? 37.239 39.141 1.964 1.00 58.16 260 LYS A C 1
ATOM 1994 O O . LYS A 1 260 ? 36.445 39.109 2.897 1.00 58.16 260 LYS A O 1
ATOM 1999 N N . GLY A 1 261 ? 37.646 38.056 1.301 1.00 56.84 261 GLY A N 1
ATOM 2000 C CA . GLY A 1 261 ? 37.089 36.720 1.493 1.00 56.84 261 GLY A CA 1
ATOM 2001 C C . GLY A 1 261 ? 35.803 36.496 0.692 1.00 56.84 261 GLY A C 1
ATOM 2002 O O . GLY A 1 261 ? 35.093 37.440 0.346 1.00 56.84 261 GLY A O 1
ATOM 2003 N N . LEU A 1 262 ? 35.533 35.226 0.401 1.00 60.41 262 LEU A N 1
ATOM 2004 C CA . LEU A 1 262 ? 34.273 34.713 -0.137 1.00 60.41 262 LEU A CA 1
ATOM 2005 C C . LEU A 1 262 ? 33.707 33.723 0.885 1.00 60.41 262 LEU A C 1
ATOM 2007 O O . LEU A 1 262 ? 34.470 33.050 1.579 1.00 60.41 262 LEU A O 1
ATOM 2011 N N . SER A 1 263 ? 32.386 33.623 0.982 1.00 63.91 263 SER A N 1
ATOM 2012 C CA . SER A 1 263 ? 31.744 32.580 1.785 1.00 63.91 263 SER A CA 1
ATOM 2013 C C . SER A 1 263 ? 31.857 31.207 1.107 1.00 63.91 263 SER A C 1
ATOM 2015 O O . SER A 1 263 ? 31.932 31.105 -0.120 1.00 63.91 263 SER A O 1
ATOM 2017 N N . ASN A 1 264 ? 31.821 30.127 1.896 1.00 58.53 264 ASN A N 1
ATOM 2018 C CA . ASN A 1 264 ? 31.870 28.751 1.372 1.00 58.53 264 ASN A CA 1
ATOM 2019 C C . ASN A 1 264 ? 30.732 28.466 0.367 1.00 58.53 264 ASN A C 1
ATOM 2021 O O . ASN A 1 264 ? 30.892 27.662 -0.550 1.00 58.53 264 ASN A O 1
ATOM 2025 N N . GLU A 1 265 ? 29.598 29.151 0.526 1.00 57.75 265 GLU A N 1
ATOM 2026 C CA . GLU A 1 265 ? 28.425 29.072 -0.348 1.00 57.75 265 GLU A CA 1
ATOM 2027 C C . GLU A 1 265 ? 28.686 29.716 -1.719 1.00 57.75 265 GLU A C 1
ATOM 2029 O O . GLU A 1 265 ? 28.377 29.118 -2.750 1.00 57.75 265 GLU A O 1
ATOM 2034 N N . GLU A 1 266 ? 29.336 30.884 -1.758 1.00 60.50 266 GLU A N 1
ATOM 2035 C CA . GLU A 1 266 ? 29.754 31.534 -3.009 1.00 60.50 266 GLU A CA 1
ATOM 2036 C C . GLU A 1 266 ? 30.822 30.710 -3.747 1.00 60.50 266 GLU A C 1
ATOM 2038 O O . GLU A 1 266 ? 30.746 30.548 -4.967 1.00 60.50 266 GLU A O 1
ATOM 2043 N N . VAL A 1 267 ? 31.781 30.129 -3.015 1.00 60.75 267 VAL A N 1
ATOM 2044 C CA . VAL A 1 267 ? 32.834 29.265 -3.581 1.00 60.75 267 VAL A CA 1
ATOM 2045 C C . VAL A 1 267 ? 32.237 28.008 -4.227 1.00 60.75 267 VAL A C 1
ATOM 2047 O O . VAL A 1 267 ? 32.580 27.687 -5.368 1.00 60.75 267 VAL A O 1
ATOM 2050 N N . ALA A 1 268 ? 31.297 27.333 -3.555 1.00 61.62 268 ALA A N 1
ATOM 2051 C CA . ALA A 1 268 ? 30.616 26.151 -4.091 1.00 61.62 268 ALA A CA 1
ATOM 2052 C C . ALA A 1 268 ? 29.835 26.457 -5.386 1.00 61.62 268 ALA A C 1
ATOM 2054 O O . ALA A 1 268 ? 29.898 25.689 -6.349 1.00 61.62 268 ALA A O 1
ATOM 2055 N N . VAL A 1 269 ? 29.143 27.603 -5.442 1.00 60.41 269 VAL A N 1
ATOM 2056 C CA . VAL A 1 269 ? 28.383 28.041 -6.627 1.00 60.41 269 VAL A CA 1
ATOM 2057 C C . VAL A 1 269 ? 29.302 28.377 -7.805 1.00 60.41 269 VAL A C 1
ATOM 2059 O O . VAL A 1 269 ? 29.002 27.996 -8.938 1.00 60.41 269 VAL A O 1
ATOM 2062 N N . ILE A 1 270 ? 30.424 29.062 -7.561 1.00 60.38 270 ILE A N 1
ATOM 2063 C CA . ILE A 1 270 ? 31.358 29.477 -8.620 1.00 60.38 270 ILE A CA 1
ATOM 2064 C C . ILE A 1 270 ? 32.114 28.275 -9.203 1.00 60.38 270 ILE A C 1
ATOM 2066 O O . ILE A 1 270 ? 32.223 28.155 -10.424 1.00 60.38 270 ILE A O 1
ATOM 2070 N N . LEU A 1 271 ? 32.594 27.365 -8.349 1.00 62.81 271 LEU A N 1
ATOM 2071 C CA . LEU A 1 271 ? 33.360 26.182 -8.763 1.00 62.81 271 LEU A CA 1
ATOM 2072 C C . LEU A 1 271 ? 32.478 24.992 -9.178 1.00 62.81 271 LEU A C 1
ATOM 2074 O O . LEU A 1 271 ? 32.990 24.003 -9.694 1.00 62.81 271 LEU A O 1
ATOM 2078 N N . LYS A 1 272 ? 31.154 25.083 -8.982 1.00 62.94 272 LYS A N 1
ATOM 2079 C CA . LYS A 1 272 ? 30.162 24.028 -9.273 1.00 62.94 272 LYS A CA 1
ATOM 2080 C C . LYS A 1 272 ? 30.446 22.693 -8.571 1.00 62.94 272 LYS A C 1
ATOM 2082 O O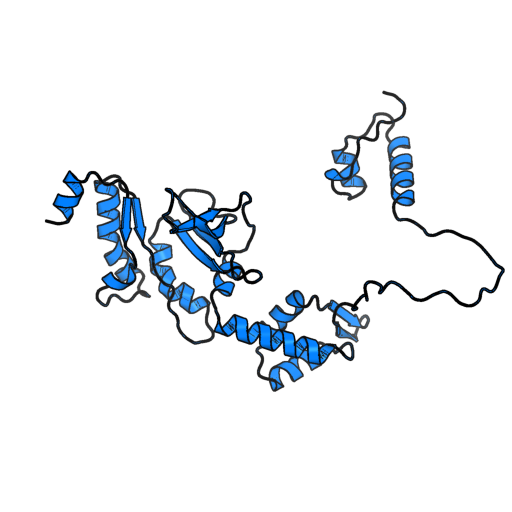 . LYS A 1 272 ? 30.090 21.632 -9.085 1.00 62.94 272 LYS A O 1
ATOM 2087 N N . VAL A 1 273 ? 31.058 22.743 -7.390 1.00 64.31 273 VAL A N 1
ATOM 2088 C CA . VAL A 1 273 ? 31.332 21.566 -6.552 1.00 64.31 273 VAL A CA 1
ATOM 2089 C C . VAL A 1 273 ? 30.313 21.460 -5.411 1.00 64.31 273 VAL A C 1
ATOM 2091 O O . VAL A 1 273 ? 29.826 22.486 -4.931 1.00 64.31 273 VAL A O 1
ATOM 2094 N N . PRO A 1 274 ? 29.968 20.246 -4.941 1.00 53.88 274 PRO A N 1
ATOM 2095 C CA . PRO A 1 274 ? 29.100 20.084 -3.779 1.00 53.88 274 PRO A CA 1
ATOM 2096 C C . PRO A 1 274 ? 29.708 20.745 -2.540 1.00 53.88 274 PRO A C 1
ATOM 2098 O O . PRO A 1 274 ? 30.884 20.545 -2.250 1.00 53.88 274 PRO A O 1
ATOM 2101 N N . LEU A 1 275 ? 28.889 21.460 -1.764 1.00 49.88 275 LEU A N 1
ATOM 2102 C CA . LEU A 1 275 ? 29.321 22.211 -0.574 1.00 49.88 275 LEU A CA 1
ATOM 2103 C C . LEU A 1 275 ? 30.055 21.336 0.463 1.00 49.88 275 LEU A C 1
ATOM 2105 O O . LEU A 1 275 ? 30.949 21.807 1.152 1.00 49.88 275 LEU A O 1
ATOM 2109 N N . ILE A 1 276 ? 29.727 20.039 0.513 1.00 55.00 276 ILE A N 1
ATOM 2110 C CA . ILE A 1 276 ? 30.356 19.039 1.391 1.00 55.00 276 ILE A CA 1
ATOM 2111 C C . ILE A 1 276 ? 31.811 18.695 1.009 1.00 55.00 276 ILE A C 1
ATOM 2113 O O . ILE A 1 276 ? 32.515 18.083 1.803 1.00 55.00 276 ILE A O 1
ATOM 2117 N N . LYS A 1 277 ? 32.263 19.083 -0.194 1.00 51.88 277 LYS A N 1
ATOM 2118 C CA . LYS A 1 277 ? 33.664 18.993 -0.643 1.00 51.88 277 LYS A CA 1
ATOM 2119 C C . LYS A 1 277 ? 34.446 20.300 -0.447 1.00 51.88 277 LYS A C 1
ATOM 2121 O O . LYS A 1 277 ? 35.622 20.355 -0.789 1.00 51.88 277 LYS A O 1
ATOM 2126 N N . VAL A 1 278 ? 33.813 21.357 0.069 1.00 55.66 278 VAL A N 1
ATOM 2127 C CA . VAL A 1 278 ? 34.474 22.640 0.344 1.00 55.66 278 VAL A CA 1
ATOM 2128 C C . VAL A 1 278 ? 34.974 22.636 1.787 1.00 55.66 278 VAL A C 1
ATOM 2130 O O . VAL A 1 278 ? 34.296 23.112 2.700 1.00 55.66 278 VAL A O 1
ATOM 2133 N N . GLU A 1 279 ? 36.173 22.095 2.004 1.00 54.28 279 GLU A N 1
ATOM 2134 C CA . GLU A 1 279 ? 36.898 22.351 3.251 1.00 54.28 279 GLU A CA 1
ATOM 2135 C C . GLU A 1 279 ? 37.252 23.844 3.352 1.00 54.28 279 GLU A C 1
ATOM 2137 O O . GLU A 1 279 ? 37.429 24.533 2.347 1.00 54.28 279 GLU A O 1
ATOM 2142 N N . ALA A 1 280 ? 37.290 24.384 4.573 1.00 50.66 280 ALA A N 1
ATOM 2143 C CA . ALA A 1 280 ? 37.316 25.828 4.799 1.00 50.66 280 ALA A CA 1
ATOM 2144 C C . ALA A 1 280 ? 38.660 26.475 4.404 1.00 50.66 280 ALA A C 1
ATOM 2146 O O . ALA A 1 280 ? 39.553 26.645 5.238 1.00 50.66 280 ALA A O 1
ATOM 2147 N N . VAL A 1 281 ? 38.782 26.899 3.142 1.00 51.38 281 VAL A N 1
ATOM 2148 C CA . VAL A 1 281 ? 39.958 27.612 2.624 1.00 51.38 281 VAL A CA 1
ATOM 2149 C C . VAL A 1 281 ? 39.991 29.045 3.163 1.00 51.38 281 VAL A C 1
ATOM 2151 O O . VAL A 1 281 ? 39.448 29.976 2.567 1.00 51.38 281 VAL A O 1
ATOM 2154 N N . ARG A 1 282 ? 40.653 29.246 4.306 1.00 48.72 282 ARG A N 1
ATOM 2155 C CA . ARG A 1 282 ? 40.965 30.59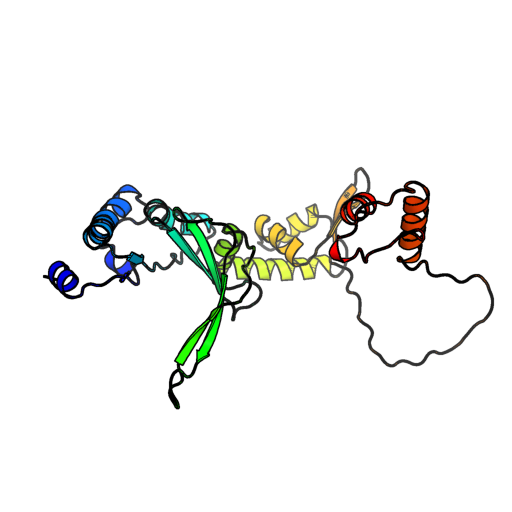4 4.796 1.00 48.72 282 ARG A CA 1
ATOM 2156 C C . ARG A 1 282 ? 42.092 31.206 3.971 1.00 48.72 282 ARG A C 1
ATOM 2158 O O . ARG A 1 282 ? 43.178 30.639 3.871 1.00 48.72 282 ARG A O 1
ATOM 2165 N N . GLY A 1 283 ? 41.845 32.396 3.427 1.00 41.91 283 GLY A N 1
ATOM 2166 C CA . GLY A 1 283 ? 42.898 33.223 2.845 1.00 41.91 283 GLY A CA 1
ATOM 2167 C C . GLY A 1 283 ? 43.941 33.614 3.897 1.00 41.91 283 GLY A C 1
ATOM 2168 O O . GLY A 1 283 ? 43.652 33.672 5.089 1.00 41.91 283 GLY A O 1
ATOM 2169 N N . ASN A 1 284 ? 45.160 33.928 3.455 1.00 39.38 284 ASN A N 1
ATOM 2170 C CA . ASN A 1 284 ? 46.339 34.085 4.322 1.00 39.38 284 ASN A CA 1
ATOM 2171 C C . ASN A 1 284 ? 46.326 35.337 5.246 1.00 39.38 284 ASN A C 1
ATOM 2173 O O . ASN A 1 284 ? 47.368 35.735 5.768 1.00 39.38 284 ASN A O 1
ATOM 2177 N N . HIS A 1 285 ? 45.169 35.989 5.424 1.00 36.00 285 HIS A N 1
ATOM 2178 C CA . HIS A 1 285 ? 44.958 37.236 6.171 1.00 36.00 285 HIS A CA 1
ATOM 2179 C C . HIS A 1 285 ? 43.658 37.210 7.019 1.00 36.00 285 HIS A C 1
ATOM 2181 O O . HIS A 1 285 ? 42.798 38.072 6.845 1.00 36.00 285 HIS A O 1
ATOM 2187 N N . GLY A 1 286 ? 43.560 36.268 7.974 1.00 35.81 286 GLY A N 1
ATOM 2188 C CA . GLY A 1 286 ? 42.605 36.296 9.111 1.00 35.81 286 GLY A CA 1
ATOM 2189 C C . GLY A 1 286 ? 41.395 35.362 9.024 1.00 35.81 286 GLY A C 1
ATOM 2190 O O . GLY A 1 286 ? 40.411 35.773 8.382 1.00 35.81 286 GLY A O 1
#

Sequence (286 aa):
QDLELLRDTKASLLLVDPLTAYLGGIDSHKNADVRAFLAPLSELAQKMEMAVVCVSHLNKSSGNEAVLRISGSMAFVAAVRAAYAVTADPADQSRRFFVPIKNNLALDQGGLAFRIEPHEPVPEVMTSAVHWESEAISIPVDEALESMNPEERGALDDAKEFLEELLTDSPVPGATVREAATKAGHTWATVRRAKPALGISSEKQGMKGPWIWQLPAKMLTDSEDAHPTDVSPFEENEHLREPDDDLQQTITDLLSRHPKGLSNEEVAVILKVPLIKVEAVRGNHG

InterPro domains:
  IPR027417 P-loop containing nucleoside triphosphate hydrolase [G3DSA:3.40.50.300] (1-133)
  IPR027417 P-loop containing nucleoside triphosphate hydrolase [SSF52540] (4-105)

pLDDT: mean 70.12, std 18.74, range [29.88, 96.44]

Organism: NCBI:txid408172

Radius of gyration: 29.49 Å; chains: 1; bounding box: 90×60×66 Å

Foldseek 3Di:
DVLVVCVVVLAQEDEAPAPVVVLPPFQLLDLVSLLVVCVVVVVSCVVSVHHYHHHHDQDPDPDDDLVVSCNSCVSVCVNDQWDWDWAADLVDNQKIWTATPDHNPDDRFFTWMWGWAWDPPDPPDIDTDTGTDPDTHGDDPVVRSVRRDPVLSVLLVVLLVVVCVVAVPHWAFVVVVVVSCVVVVHDPVSNVVSCVVQVWDWDAPDDPGTTTTHGDPPPDPDDDDDDDDDDDDDDDDDDDPDVVVVVVVVVVVVCVVVVVDDDLVVSCVVSVHPSVPDDPDDDPPD